Protein AF-A0AAV6TSC0-F1 (afdb_monomer)

pLDDT: mean 82.22, std 18.13, range [30.89, 97.69]

Solvent-accessible surface area (backbone atoms only — not comparable to full-atom values): 17522 Å² total; per-residue (Å²): 108,70,69,60,51,52,54,49,50,54,49,50,53,54,52,49,52,50,51,53,53,51,49,51,52,49,52,53,50,50,52,53,50,51,52,51,50,54,51,51,51,52,54,51,50,50,53,52,53,57,48,64,34,67,85,50,38,73,76,48,51,78,69,52,49,53,51,52,55,49,50,53,50,53,51,52,53,51,52,50,51,56,50,51,53,53,51,50,53,52,52,52,61,60,58,63,70,76,70,81,83,81,85,80,96,74,96,70,96,74,61,64,64,62,53,49,52,52,51,52,50,50,52,50,52,53,51,53,50,50,53,50,50,54,50,52,51,52,52,50,53,50,52,51,50,55,49,52,53,51,51,52,53,49,54,53,49,52,52,51,51,50,55,50,51,53,50,49,53,52,51,51,50,53,49,53,53,52,51,50,54,48,51,52,52,51,52,52,49,51,56,51,50,54,55,53,55,68,68,54,79,82,74,77,77,94,74,90,78,88,65,99,65,80,82,79,46,73,68,55,53,54,50,51,52,53,51,48,59,54,29,67,78,30,90,87,32,42,36,69,69,58,52,44,63,56,46,43,77,80,40,84,87,69,49,67,68,59,53,50,52,48,40,61,72,39,52,77,38,30,40,82,44,77,48,69,65,80,95,57,57,42,66,25,40,32,64,37,68,75,62,80,76,60,76,94,75,74,89,75,84,130

InterPro domains:
  IPR038876 Ecto-NOX disulfide-thiol exchanger 1/2 [PTHR16001] (1-190)
  IPR060245 Ecto-NOX disulfide-thiol exchanger 1/2, C-terminal helix-turn-helix domain [PF27602] (216-284)

Structure (mmCIF, N/CA/C/O backbone):
data_AF-A0AAV6TSC0-F1
#
_entry.id   AF-A0AAV6TSC0-F1
#
loop_
_atom_site.group_PDB
_atom_site.id
_atom_site.type_symbol
_atom_site.label_atom_id
_atom_site.label_alt_id
_atom_site.label_comp_id
_atom_site.label_asym_id
_atom_site.label_entity_id
_atom_site.label_seq_id
_atom_site.pdbx_PDB_ins_code
_atom_site.Cartn_x
_atom_site.Cartn_y
_atom_site.Cartn_z
_atom_site.occupancy
_atom_site.B_iso_or_equiv
_atom_site.auth_seq_id
_atom_site.auth_comp_id
_atom_site.auth_asym_id
_atom_site.auth_atom_id
_atom_site.pdbx_PDB_model_num
ATOM 1 N N . MET A 1 1 ? 40.713 -4.875 -60.901 1.00 83.19 1 MET A N 1
ATOM 2 C CA . MET A 1 1 ? 41.037 -4.475 -59.513 1.00 83.19 1 MET A CA 1
ATOM 3 C C . MET A 1 1 ? 39.974 -3.529 -58.953 1.00 83.19 1 MET A C 1
ATOM 5 O O . MET A 1 1 ? 39.215 -3.974 -58.111 1.00 83.19 1 MET A O 1
ATOM 9 N N . ILE A 1 2 ? 39.804 -2.317 -59.503 1.00 92.00 2 ILE A N 1
ATOM 10 C CA . ILE A 1 2 ? 38.822 -1.311 -59.028 1.00 92.00 2 ILE A CA 1
ATOM 11 C C . ILE A 1 2 ? 37.381 -1.850 -58.936 1.00 92.00 2 ILE A C 1
ATOM 13 O O . ILE A 1 2 ? 36.727 -1.674 -57.915 1.00 92.00 2 ILE A O 1
ATOM 17 N N . GLN A 1 3 ? 36.891 -2.571 -59.952 1.00 91.56 3 GLN A N 1
ATOM 18 C CA . GLN A 1 3 ? 35.540 -3.160 -59.920 1.00 91.56 3 GLN A CA 1
ATOM 19 C C . GLN A 1 3 ? 35.358 -4.213 -58.814 1.00 91.56 3 GLN A C 1
ATOM 21 O O . GLN A 1 3 ? 34.300 -4.280 -58.193 1.00 91.56 3 GLN A O 1
ATOM 26 N N . SER A 1 4 ? 36.395 -5.010 -58.539 1.00 92.88 4 SER A N 1
ATOM 27 C CA . SER A 1 4 ? 36.373 -5.999 -57.456 1.00 92.88 4 SER A CA 1
ATOM 28 C C . SER A 1 4 ? 3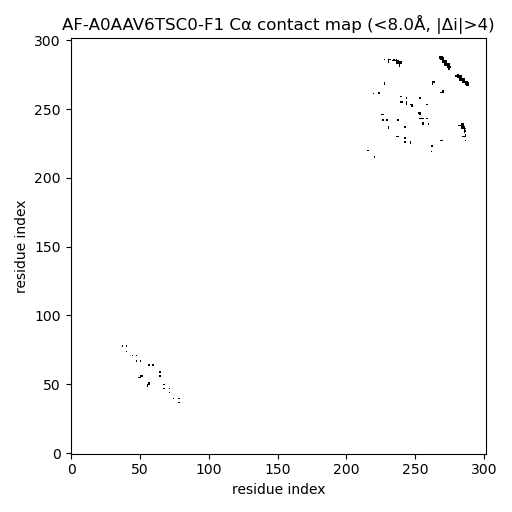6.330 -5.310 -56.094 1.00 92.88 4 SER A C 1
ATOM 30 O O . SER A 1 4 ? 35.562 -5.719 -55.229 1.00 92.88 4 SER A O 1
ATOM 32 N N . THR A 1 5 ? 37.109 -4.239 -55.920 1.00 95.50 5 THR A N 1
ATOM 33 C CA . THR A 1 5 ? 37.087 -3.405 -54.712 1.00 95.50 5 THR A CA 1
ATOM 34 C C . THR A 1 5 ? 35.716 -2.761 -54.519 1.00 95.50 5 THR A C 1
ATOM 36 O O . THR A 1 5 ? 35.150 -2.846 -53.437 1.00 95.50 5 THR A O 1
ATOM 39 N N . TYR A 1 6 ? 35.127 -2.204 -55.579 1.00 92.25 6 TYR A N 1
ATOM 40 C CA . TYR A 1 6 ? 33.790 -1.608 -55.534 1.00 92.25 6 TYR A CA 1
ATOM 41 C C . TYR A 1 6 ? 32.700 -2.624 -55.150 1.00 92.25 6 TYR A C 1
ATOM 43 O O . TYR A 1 6 ? 31.860 -2.342 -54.296 1.00 92.25 6 TYR A O 1
ATOM 51 N N . SER A 1 7 ? 32.738 -3.836 -55.717 1.00 96.00 7 SER A N 1
ATOM 52 C CA . SER A 1 7 ? 31.820 -4.916 -55.332 1.00 96.00 7 SER A CA 1
ATOM 53 C C . SER A 1 7 ? 31.993 -5.329 -53.868 1.00 96.00 7 SER A C 1
ATOM 55 O O . SER A 1 7 ? 31.006 -5.633 -53.199 1.00 96.00 7 SER A O 1
ATOM 57 N N . HIS A 1 8 ? 33.230 -5.347 -53.366 1.00 95.75 8 HIS A N 1
ATOM 58 C CA . HIS A 1 8 ? 33.516 -5.681 -51.975 1.00 95.75 8 HIS A CA 1
ATOM 59 C C . HIS A 1 8 ? 32.999 -4.606 -51.014 1.00 95.75 8 HIS A C 1
ATOM 61 O O . HIS A 1 8 ? 32.342 -4.945 -50.036 1.00 95.75 8 HIS A O 1
ATOM 67 N N . VAL A 1 9 ? 33.212 -3.325 -51.330 1.00 96.31 9 VAL A N 1
ATOM 68 C CA . VAL A 1 9 ? 32.674 -2.194 -50.557 1.00 96.31 9 VAL A CA 1
ATOM 69 C C . VAL A 1 9 ? 31.149 -2.248 -50.514 1.00 96.31 9 VAL A C 1
ATOM 71 O O . VAL A 1 9 ? 30.574 -2.148 -49.438 1.00 96.31 9 VAL A O 1
ATOM 74 N N . ARG A 1 10 ? 30.477 -2.494 -51.648 1.00 96.81 10 ARG A N 1
ATOM 75 C CA . ARG A 1 10 ? 29.011 -2.625 -51.671 1.00 96.81 10 ARG A CA 1
ATOM 76 C C . ARG A 1 10 ? 28.522 -3.767 -50.774 1.00 96.81 10 ARG A C 1
ATOM 78 O O . ARG A 1 10 ? 27.525 -3.603 -50.080 1.00 96.81 10 ARG A O 1
ATOM 85 N N . ARG A 1 11 ? 29.223 -4.907 -50.775 1.00 97.12 11 ARG A N 1
ATOM 86 C CA . ARG A 1 11 ? 28.917 -6.028 -49.876 1.00 97.12 11 ARG A CA 1
ATOM 87 C C . ARG A 1 11 ? 29.100 -5.633 -48.408 1.00 97.12 11 ARG A C 1
ATOM 89 O O . ARG A 1 11 ? 28.209 -5.910 -47.621 1.00 97.12 11 ARG A O 1
ATOM 96 N N . LEU A 1 12 ? 30.202 -4.965 -48.059 1.00 97.25 12 LEU A N 1
ATOM 97 C CA . LEU A 1 12 ? 30.460 -4.505 -46.689 1.00 97.25 12 LEU A CA 1
ATOM 98 C C . LEU A 1 12 ? 29.417 -3.491 -46.209 1.00 97.25 12 LEU A C 1
ATOM 100 O O . LEU A 1 12 ? 28.971 -3.581 -45.075 1.00 97.25 12 LEU A O 1
ATOM 104 N N . VAL A 1 13 ? 28.989 -2.564 -47.070 1.00 95.62 13 VAL A N 1
ATOM 105 C CA . VAL A 1 13 ? 27.908 -1.618 -46.745 1.00 95.62 13 VAL A CA 1
ATOM 106 C C . VAL A 1 13 ? 26.602 -2.367 -46.482 1.00 95.62 13 VAL A C 1
ATOM 108 O O . VAL A 1 13 ? 25.945 -2.100 -45.486 1.00 95.62 13 VAL A O 1
ATOM 111 N N . ALA A 1 14 ? 26.255 -3.348 -47.320 1.00 95.38 14 ALA A N 1
ATOM 112 C CA . ALA A 1 14 ? 25.063 -4.165 -47.101 1.00 95.38 14 ALA A CA 1
ATOM 113 C C . ALA A 1 14 ? 25.151 -5.007 -45.813 1.00 95.38 14 ALA A C 1
ATOM 115 O O . ALA A 1 14 ? 24.155 -5.157 -45.111 1.00 95.38 14 ALA A O 1
ATOM 116 N N . GLU A 1 15 ? 26.332 -5.543 -45.488 1.00 97.38 15 GLU A N 1
ATOM 117 C CA . GLU A 1 15 ? 26.586 -6.252 -44.227 1.00 97.38 15 GLU A CA 1
ATOM 118 C C . GLU A 1 15 ? 26.472 -5.310 -43.019 1.00 97.38 15 GLU A C 1
ATOM 120 O O . GLU A 1 15 ? 25.829 -5.682 -42.042 1.00 97.38 15 GLU A O 1
ATOM 125 N N . LYS A 1 16 ? 27.010 -4.084 -43.106 1.00 93.75 16 LYS A N 1
ATOM 126 C CA . LYS A 1 16 ? 26.871 -3.044 -42.075 1.00 93.75 16 LYS A CA 1
ATOM 127 C C . LYS A 1 16 ? 25.399 -2.716 -41.819 1.00 93.75 16 LYS A C 1
ATOM 129 O O . LYS A 1 16 ? 24.956 -2.854 -40.687 1.00 93.75 16 LYS A O 1
ATOM 134 N N . THR A 1 17 ? 24.633 -2.392 -42.864 1.00 94.88 17 THR A N 1
ATOM 135 C CA . THR A 1 17 ? 23.196 -2.088 -42.732 1.00 94.88 17 THR A CA 1
ATOM 136 C C . THR A 1 17 ? 22.428 -3.254 -42.116 1.00 94.88 17 THR A C 1
ATOM 138 O O . THR A 1 17 ? 21.603 -3.057 -41.234 1.00 94.88 17 THR A O 1
ATOM 141 N N . LYS A 1 18 ? 22.743 -4.493 -42.511 1.00 96.12 18 LYS A N 1
ATOM 142 C CA . LYS A 1 18 ? 22.108 -5.674 -41.923 1.00 96.12 18 LYS A CA 1
ATOM 143 C C . LYS A 1 18 ? 22.396 -5.803 -40.420 1.00 96.12 18 LYS A C 1
ATOM 145 O O . LYS A 1 18 ? 21.499 -6.158 -39.664 1.00 96.12 18 LYS A O 1
ATOM 150 N N . ILE A 1 19 ? 23.632 -5.544 -39.992 1.00 95.12 19 ILE A N 1
ATOM 151 C CA . ILE A 1 19 ? 24.009 -5.589 -38.572 1.00 95.12 19 ILE A CA 1
A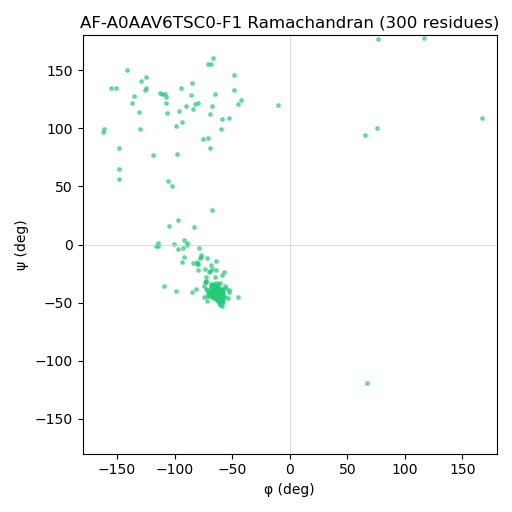TOM 152 C C . ILE A 1 19 ? 23.313 -4.465 -37.793 1.00 95.12 19 ILE A C 1
ATOM 154 O O . ILE A 1 19 ? 22.842 -4.706 -36.686 1.00 95.12 19 ILE A O 1
ATOM 158 N N . GLU A 1 20 ? 23.201 -3.267 -38.367 1.00 91.56 20 GLU A N 1
ATOM 159 C CA . GLU A 1 20 ? 22.470 -2.140 -37.769 1.00 91.56 20 GLU A CA 1
ATOM 160 C C . GLU A 1 20 ? 20.973 -2.460 -37.596 1.00 91.56 20 GLU A C 1
ATOM 162 O O . GLU A 1 20 ? 20.400 -2.221 -36.529 1.00 91.56 20 GLU A O 1
ATOM 167 N N . ASP A 1 21 ? 20.348 -3.085 -38.597 1.00 94.62 21 ASP A N 1
ATOM 168 C CA . ASP A 1 21 ? 18.959 -3.554 -38.524 1.00 94.62 21 ASP A CA 1
ATOM 169 C C . ASP A 1 21 ? 18.780 -4.651 -37.453 1.00 94.62 21 ASP A C 1
ATOM 171 O O . ASP A 1 21 ? 17.810 -4.652 -36.692 1.00 94.62 21 ASP A O 1
ATOM 175 N N . GLU A 1 22 ? 19.725 -5.593 -37.350 1.00 95.56 22 GLU A N 1
ATOM 176 C CA . GLU A 1 22 ? 19.708 -6.629 -36.309 1.00 95.56 22 GLU A CA 1
ATOM 177 C C . GLU A 1 22 ? 19.896 -6.022 -34.905 1.00 95.56 22 GLU A C 1
ATOM 179 O O . GLU A 1 22 ? 19.177 -6.396 -33.975 1.00 95.56 22 GLU A O 1
ATOM 184 N N . LEU A 1 23 ? 20.801 -5.050 -34.747 1.00 88.62 23 LEU A N 1
ATOM 185 C CA . LEU A 1 23 ? 21.045 -4.342 -33.488 1.00 88.62 23 LEU A CA 1
ATOM 186 C C . LEU A 1 23 ? 19.804 -3.567 -33.032 1.00 88.62 23 LEU A C 1
ATOM 188 O O . LEU A 1 23 ? 19.378 -3.699 -31.883 1.00 88.62 23 LEU A O 1
ATOM 192 N N . THR A 1 24 ? 19.190 -2.796 -33.932 1.00 88.50 24 THR A N 1
ATOM 193 C CA . THR A 1 24 ? 17.967 -2.035 -33.631 1.00 88.50 24 THR A CA 1
ATOM 194 C C . THR A 1 24 ? 16.802 -2.956 -33.267 1.00 88.50 24 THR A C 1
ATOM 196 O O . THR A 1 24 ? 16.091 -2.689 -32.295 1.00 88.50 24 THR A O 1
ATOM 199 N N . ALA A 1 25 ? 16.644 -4.092 -33.955 1.00 94.06 25 ALA A N 1
ATOM 200 C CA . ALA A 1 25 ? 15.639 -5.096 -33.609 1.00 94.06 25 ALA A CA 1
ATOM 201 C C . ALA A 1 25 ? 15.872 -5.714 -32.215 1.00 94.06 25 ALA A C 1
ATOM 203 O O . ALA A 1 25 ? 14.916 -5.926 -31.459 1.00 94.06 25 ALA A O 1
ATOM 204 N N . VAL A 1 26 ? 17.128 -5.988 -31.844 1.00 91.56 26 VAL A N 1
ATOM 205 C CA . VAL A 1 26 ? 17.481 -6.497 -30.507 1.00 91.56 26 VAL A CA 1
ATOM 206 C C . VAL A 1 26 ? 17.203 -5.449 -29.427 1.00 91.56 26 VAL A C 1
ATOM 208 O O . VAL A 1 26 ? 16.547 -5.787 -28.439 1.00 91.56 26 VAL A O 1
ATOM 211 N N . LYS A 1 27 ? 17.602 -4.186 -29.632 1.00 86.56 27 LYS A N 1
ATOM 212 C CA . LYS A 1 27 ? 17.300 -3.074 -28.711 1.00 86.56 27 LYS A CA 1
ATOM 213 C C . LYS A 1 27 ? 15.791 -2.903 -28.511 1.00 86.56 27 LYS A C 1
ATOM 215 O O . LYS A 1 27 ? 15.308 -2.831 -27.381 1.00 86.56 27 LYS A O 1
ATOM 220 N N . GLN A 1 28 ? 15.009 -2.938 -29.594 1.00 89.06 28 GLN A N 1
ATOM 221 C CA . GLN A 1 28 ? 13.549 -2.861 -29.510 1.00 89.06 28 GLN A CA 1
ATOM 222 C C . GLN A 1 28 ? 12.958 -4.028 -28.703 1.00 89.06 28 GLN A C 1
ATOM 224 O O . GLN A 1 28 ? 12.064 -3.827 -27.876 1.00 89.06 28 GLN A O 1
ATOM 229 N N . LYS A 1 29 ? 13.459 -5.250 -28.911 1.00 93.06 29 LYS A N 1
ATOM 230 C CA . LYS A 1 29 ? 13.023 -6.433 -28.160 1.00 93.06 29 LYS A CA 1
ATOM 231 C C . LYS A 1 29 ? 13.364 -6.322 -26.673 1.00 93.06 29 LYS A C 1
ATOM 233 O O . LYS A 1 29 ? 12.519 -6.658 -25.843 1.00 93.06 29 LYS A O 1
ATOM 238 N N . LEU A 1 30 ? 14.558 -5.839 -26.335 1.00 88.38 30 LEU A N 1
ATOM 239 C CA . LEU A 1 30 ? 14.966 -5.590 -24.952 1.00 88.38 30 LEU A CA 1
ATOM 240 C C . LEU A 1 30 ? 14.040 -4.565 -24.285 1.00 88.38 30 LEU A C 1
ATOM 242 O O . LEU A 1 30 ? 13.526 -4.822 -23.199 1.00 88.38 30 LEU A O 1
ATOM 246 N N . HIS A 1 31 ? 13.726 -3.463 -24.970 1.00 87.38 31 HIS A N 1
ATOM 247 C CA . HIS A 1 31 ? 12.800 -2.448 -24.469 1.00 87.38 31 HIS A CA 1
ATOM 248 C C . HIS A 1 31 ? 11.384 -3.001 -24.217 1.00 87.38 31 HIS A C 1
ATOM 250 O O . HIS A 1 31 ? 10.769 -2.728 -23.180 1.00 87.38 31 HIS A O 1
ATOM 256 N N . GLN A 1 32 ? 10.869 -3.829 -25.132 1.00 91.69 32 GLN A N 1
ATOM 257 C CA . GLN A 1 32 ? 9.580 -4.507 -24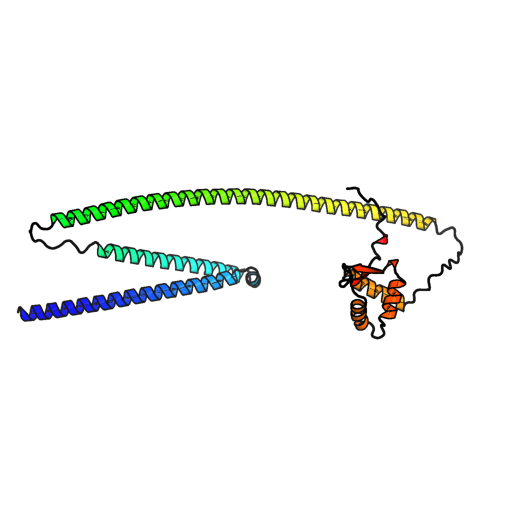.952 1.00 91.69 32 GLN A CA 1
ATOM 258 C C . GLN A 1 32 ? 9.598 -5.445 -23.738 1.00 91.69 32 GLN A C 1
ATOM 260 O O . GLN A 1 32 ? 8.669 -5.426 -22.930 1.00 91.69 32 GLN A O 1
ATOM 265 N N . GLN A 1 33 ? 10.658 -6.244 -23.583 1.00 92.00 33 GLN A N 1
ATOM 266 C CA . GLN A 1 33 ? 10.818 -7.144 -22.438 1.00 92.00 33 GLN A CA 1
ATOM 267 C C . GLN A 1 33 ? 10.956 -6.381 -21.119 1.00 92.00 33 GLN A C 1
ATOM 269 O O . GLN A 1 33 ? 10.345 -6.767 -20.126 1.00 92.00 33 GLN A O 1
ATOM 274 N N . SER A 1 34 ? 11.700 -5.278 -21.114 1.00 88.56 34 SER A N 1
ATO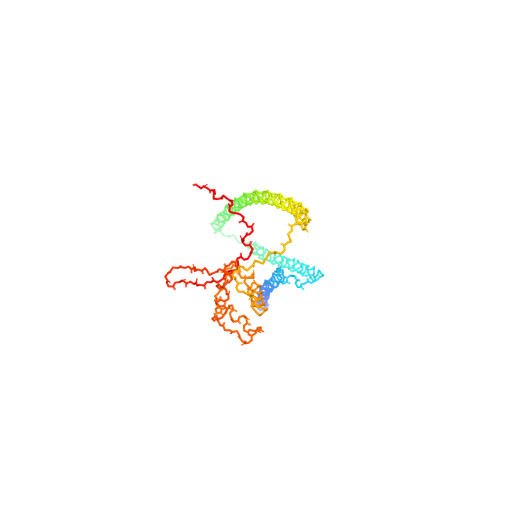M 275 C CA . SER A 1 34 ? 11.843 -4.393 -19.960 1.00 88.56 34 SER A CA 1
ATOM 276 C C . SER A 1 34 ? 10.492 -3.816 -19.519 1.00 88.56 34 SER A C 1
ATOM 278 O O . SER A 1 34 ? 10.128 -3.896 -18.343 1.00 88.56 34 SER A O 1
ATOM 280 N N . THR A 1 35 ? 9.687 -3.346 -20.475 1.00 88.50 35 THR A N 1
ATOM 281 C CA . THR A 1 35 ? 8.326 -2.852 -20.214 1.00 88.50 35 THR A CA 1
ATOM 282 C C . THR A 1 35 ? 7.419 -3.951 -19.654 1.00 88.50 35 THR A C 1
ATOM 284 O O . THR A 1 35 ? 6.704 -3.733 -18.676 1.00 88.50 35 THR A O 1
ATOM 287 N N . ALA A 1 36 ? 7.475 -5.158 -20.225 1.00 93.75 36 ALA A N 1
ATOM 288 C CA . ALA A 1 36 ? 6.720 -6.303 -19.719 1.00 93.75 36 ALA A CA 1
ATOM 289 C C . ALA A 1 36 ? 7.142 -6.682 -18.288 1.00 93.75 36 ALA A C 1
ATOM 291 O O . ALA A 1 36 ? 6.289 -6.899 -17.428 1.00 93.75 36 ALA A O 1
ATOM 292 N N . ASN A 1 37 ? 8.446 -6.686 -17.998 1.00 90.56 37 ASN A N 1
ATOM 293 C CA . ASN A 1 37 ? 8.966 -6.931 -16.653 1.00 90.56 37 ASN A CA 1
ATOM 294 C C . ASN A 1 37 ? 8.479 -5.873 -15.656 1.00 90.56 37 ASN A C 1
ATOM 296 O O . ASN A 1 37 ? 8.081 -6.222 -14.546 1.00 90.56 37 ASN A O 1
ATOM 300 N N . ALA A 1 38 ? 8.453 -4.594 -16.045 1.00 88.81 38 ALA A N 1
ATOM 301 C CA . ALA A 1 38 ? 7.898 -3.531 -15.210 1.00 88.81 38 ALA A CA 1
ATOM 302 C C . ALA A 1 38 ? 6.421 -3.789 -14.866 1.00 88.81 38 ALA A C 1
ATOM 304 O O . ALA A 1 38 ? 6.031 -3.646 -13.705 1.00 88.81 38 ALA A O 1
ATOM 305 N N . GLN A 1 39 ? 5.621 -4.243 -15.838 1.00 93.25 39 GLN A N 1
ATOM 306 C CA . GLN A 1 39 ? 4.232 -4.638 -15.594 1.00 93.25 39 GLN A CA 1
ATOM 307 C C . GLN A 1 39 ? 4.133 -5.823 -14.628 1.00 93.25 39 GLN A C 1
ATOM 309 O O . GLN A 1 39 ? 3.370 -5.765 -13.666 1.00 93.25 39 GLN A O 1
ATOM 314 N N . HIS A 1 40 ? 4.956 -6.856 -14.819 1.00 94.69 40 HIS A N 1
ATOM 315 C CA . HIS A 1 40 ? 4.986 -8.006 -13.916 1.00 94.69 40 HIS A CA 1
ATOM 316 C C . HIS A 1 40 ? 5.330 -7.590 -12.476 1.00 94.69 40 HIS A C 1
ATOM 318 O O . HIS A 1 40 ? 4.715 -8.085 -11.533 1.00 94.69 40 HIS A O 1
ATOM 324 N N . PHE A 1 41 ? 6.266 -6.653 -12.281 1.00 94.75 41 PHE A N 1
ATOM 325 C CA . PHE A 1 41 ? 6.577 -6.131 -10.947 1.00 94.75 41 PHE A CA 1
ATOM 326 C C . PHE A 1 41 ? 5.402 -5.378 -10.320 1.00 94.75 41 PHE A C 1
ATOM 328 O O . PHE A 1 41 ? 5.157 -5.550 -9.127 1.00 94.75 41 PHE A O 1
ATOM 335 N N . MET A 1 42 ? 4.649 -4.594 -11.098 1.00 92.88 42 MET A N 1
ATOM 336 C CA . MET A 1 42 ? 3.439 -3.926 -10.599 1.00 92.88 42 MET A CA 1
ATOM 337 C C . MET A 1 42 ? 2.376 -4.937 -10.154 1.00 92.88 42 MET A C 1
ATOM 339 O O . MET A 1 42 ? 1.779 -4.782 -9.086 1.00 92.88 42 MET A O 1
ATOM 343 N N . ASP A 1 43 ? 2.178 -6.004 -10.927 1.00 96.31 43 ASP A N 1
ATOM 344 C CA . ASP A 1 43 ? 1.222 -7.060 -10.588 1.00 96.31 43 ASP A CA 1
ATOM 345 C C . ASP A 1 43 ? 1.648 -7.802 -9.306 1.00 96.31 43 ASP A C 1
ATOM 347 O O . ASP A 1 43 ? 0.832 -8.032 -8.409 1.00 96.31 43 ASP A O 1
ATOM 351 N N . ILE A 1 44 ? 2.942 -8.112 -9.165 1.00 96.19 44 ILE A N 1
ATOM 352 C CA . ILE A 1 44 ? 3.505 -8.733 -7.956 1.00 96.19 44 ILE A CA 1
ATOM 353 C C . ILE A 1 44 ? 3.354 -7.809 -6.736 1.00 96.19 44 ILE A C 1
ATOM 355 O O . ILE A 1 44 ? 2.926 -8.254 -5.667 1.00 96.19 44 ILE A O 1
ATOM 359 N N . GLU A 1 45 ? 3.665 -6.518 -6.875 1.00 93.62 45 GLU A N 1
ATOM 360 C CA . GLU A 1 45 ? 3.479 -5.521 -5.814 1.00 93.62 45 GLU A CA 1
ATOM 361 C C . GLU A 1 45 ? 2.015 -5.439 -5.377 1.00 93.62 45 GLU A C 1
ATOM 363 O O . GLU A 1 45 ? 1.727 -5.397 -4.177 1.00 93.62 45 GLU A O 1
ATOM 368 N N . SER A 1 46 ? 1.083 -5.484 -6.333 1.00 96.19 46 SER A N 1
ATOM 369 C CA . SER A 1 46 ? -0.349 -5.539 -6.051 1.00 96.19 46 SER A CA 1
ATOM 370 C C . SER A 1 46 ? -0.698 -6.758 -5.197 1.00 96.19 46 SER A C 1
ATOM 372 O O . SER A 1 46 ? -1.342 -6.607 -4.156 1.00 96.19 46 SER A O 1
ATOM 374 N N . VAL A 1 47 ? -0.221 -7.956 -5.553 1.00 96.38 47 VAL A N 1
ATOM 375 C CA . VAL A 1 47 ? -0.451 -9.177 -4.759 1.00 96.38 47 VAL A CA 1
ATOM 376 C C . VAL A 1 47 ? 0.090 -9.025 -3.337 1.00 96.38 47 VAL A C 1
ATOM 378 O O . VAL A 1 47 ? -0.621 -9.328 -2.376 1.00 96.38 47 VAL A O 1
ATOM 381 N N . PHE A 1 48 ? 1.309 -8.507 -3.170 1.00 95.56 48 PHE A N 1
ATOM 382 C CA . PHE A 1 48 ? 1.878 -8.295 -1.838 1.00 95.56 48 PHE A CA 1
ATOM 383 C C . PHE A 1 48 ? 1.125 -7.244 -1.024 1.00 95.56 48 PHE A C 1
ATOM 385 O O . PHE A 1 48 ? 0.988 -7.399 0.189 1.00 95.56 48 PHE A O 1
ATOM 392 N N . ASN A 1 49 ? 0.603 -6.195 -1.656 1.00 93.06 49 ASN A N 1
ATOM 393 C CA . ASN A 1 49 ? -0.210 -5.190 -0.975 1.00 93.06 49 ASN A CA 1
ATOM 394 C C . ASN A 1 49 ? -1.554 -5.768 -0.509 1.00 93.06 49 ASN A C 1
ATOM 396 O O . ASN A 1 49 ? -1.965 -5.508 0.622 1.00 93.06 49 ASN A O 1
ATOM 400 N N . HIS A 1 50 ? -2.195 -6.617 -1.317 1.00 95.56 50 HIS A N 1
ATOM 401 C CA . HIS A 1 50 ? -3.393 -7.351 -0.898 1.00 95.56 50 HIS A CA 1
ATOM 402 C C . HIS A 1 50 ? -3.090 -8.337 0.237 1.00 95.56 50 HIS A C 1
ATOM 404 O O . HIS A 1 50 ? -3.857 -8.422 1.195 1.00 95.56 50 HIS A O 1
ATOM 410 N N . ALA A 1 51 ? -1.962 -9.050 0.168 1.00 94.06 51 ALA A N 1
ATOM 411 C CA . ALA A 1 51 ? -1.534 -9.972 1.218 1.00 94.06 51 ALA A CA 1
ATOM 412 C C . ALA A 1 51 ? -1.233 -9.247 2.542 1.00 94.06 51 ALA A C 1
ATOM 414 O O . ALA A 1 51 ? -1.547 -9.771 3.608 1.00 94.06 51 ALA A O 1
ATOM 415 N N . ALA A 1 52 ? -0.672 -8.037 2.478 1.00 91.88 52 ALA A N 1
ATOM 416 C CA . ALA A 1 52 ? -0.359 -7.203 3.638 1.00 91.88 52 ALA A CA 1
ATOM 417 C C . ALA A 1 52 ? -1.584 -6.497 4.252 1.00 91.88 52 ALA A C 1
ATOM 419 O O . ALA A 1 52 ? -1.479 -5.914 5.332 1.00 91.88 52 ALA A O 1
ATOM 420 N N . ALA A 1 53 ? -2.753 -6.534 3.603 1.00 94.31 53 ALA A N 1
ATOM 421 C CA . ALA A 1 53 ? -3.970 -5.953 4.159 1.00 94.31 53 ALA A CA 1
ATOM 422 C C . ALA A 1 53 ? -4.384 -6.707 5.431 1.00 94.31 53 ALA A C 1
ATOM 424 O O . ALA A 1 53 ? -4.537 -7.924 5.390 1.00 94.31 53 ALA A O 1
ATOM 425 N N . GLN A 1 54 ? -4.641 -5.996 6.538 1.00 90.50 54 GLN A N 1
ATOM 426 C CA . GLN A 1 54 ? -4.863 -6.579 7.875 1.00 90.50 54 GLN A CA 1
ATOM 427 C C . GLN A 1 54 ? -5.807 -7.795 7.882 1.00 90.50 54 GLN A C 1
ATOM 429 O O . GLN A 1 54 ? -5.500 -8.827 8.472 1.00 90.50 54 GLN A O 1
ATOM 434 N N . LYS A 1 55 ? -6.934 -7.698 7.162 1.00 93.88 55 LYS A N 1
ATOM 435 C CA . LYS A 1 55 ? -7.925 -8.779 7.060 1.00 93.88 55 LYS A CA 1
ATOM 436 C C . LYS A 1 55 ? -7.346 -10.067 6.473 1.00 93.88 55 LYS A C 1
ATOM 438 O O . LYS A 1 55 ? -7.727 -11.140 6.911 1.00 93.88 55 LYS A O 1
ATOM 443 N N . VAL A 1 56 ? -6.458 -9.975 5.486 1.00 94.00 56 VAL A N 1
ATOM 444 C CA . VAL A 1 56 ? -5.791 -11.128 4.858 1.00 94.00 56 VAL A CA 1
ATOM 445 C C . VAL A 1 56 ? -4.566 -11.528 5.674 1.00 94.00 56 VAL A C 1
ATOM 447 O O . VAL A 1 56 ? -4.359 -12.709 5.940 1.00 94.00 56 VAL A O 1
ATOM 450 N N . TRP A 1 57 ? -3.816 -10.536 6.152 1.00 94.62 57 TRP A N 1
ATOM 451 C CA . TRP A 1 57 ? -2.609 -10.698 6.951 1.00 94.62 57 TRP A CA 1
ATOM 452 C C . TRP A 1 57 ? -2.822 -11.597 8.170 1.00 94.62 57 TRP A C 1
ATOM 454 O O . TRP A 1 57 ? -1.980 -12.446 8.469 1.00 94.62 57 TRP A O 1
ATOM 464 N N . ASP A 1 58 ? -3.978 -11.476 8.831 1.00 95.12 58 ASP A N 1
ATOM 465 C CA . ASP A 1 58 ? -4.307 -12.274 10.012 1.00 95.12 58 ASP A CA 1
ATOM 466 C C . ASP A 1 58 ? -4.531 -13.768 9.742 1.00 95.12 58 ASP A C 1
ATOM 468 O O . ASP A 1 58 ? -4.367 -14.580 10.652 1.00 95.12 58 ASP A O 1
ATOM 472 N N . HIS A 1 59 ? -4.772 -14.151 8.486 1.00 96.69 59 HIS A N 1
ATOM 473 C CA . HIS A 1 59 ? -4.875 -15.553 8.077 1.00 96.69 59 HIS A CA 1
ATOM 474 C C . HIS A 1 59 ? -3.505 -16.218 7.886 1.00 96.69 59 HIS A C 1
ATOM 476 O O . HIS A 1 59 ? -3.416 -17.447 7.865 1.00 96.69 59 HIS A O 1
ATOM 482 N N . PHE A 1 60 ? -2.426 -15.438 7.758 1.00 97.06 60 PHE A N 1
ATOM 483 C CA . PHE A 1 60 ? -1.081 -15.983 7.608 1.00 97.06 60 PHE A CA 1
ATOM 484 C C . PHE A 1 60 ? -0.440 -16.295 8.956 1.00 97.06 60 PHE A C 1
ATOM 486 O O . PHE A 1 60 ? -0.484 -15.505 9.905 1.00 97.06 60 PHE A O 1
ATOM 493 N N . THR A 1 61 ? 0.256 -17.427 9.012 1.00 97.69 61 THR A N 1
ATOM 494 C CA . THR A 1 61 ? 1.128 -17.781 10.136 1.00 97.69 61 THR A CA 1
ATOM 495 C C . THR A 1 61 ? 2.326 -16.833 10.225 1.00 97.69 61 THR A C 1
ATOM 497 O O . THR A 1 61 ? 2.738 -16.212 9.245 1.00 97.69 61 THR A O 1
ATOM 500 N N . LYS A 1 62 ? 2.963 -16.773 11.399 1.00 96.50 62 LYS A N 1
ATOM 501 C CA . LYS A 1 62 ? 4.164 -15.950 11.620 1.00 96.50 62 LYS A CA 1
ATOM 502 C C . LYS A 1 62 ? 5.303 -16.265 10.634 1.00 96.50 62 LYS A C 1
ATOM 504 O O . LYS A 1 62 ? 5.995 -15.353 10.194 1.00 96.50 62 LYS A O 1
ATOM 509 N N . ALA A 1 63 ? 5.484 -17.537 10.272 1.00 97.00 63 ALA A N 1
ATOM 510 C CA . ALA A 1 63 ? 6.493 -17.953 9.296 1.00 97.00 63 ALA A CA 1
ATOM 511 C C . ALA A 1 63 ? 6.147 -17.483 7.873 1.00 97.00 63 ALA A C 1
ATOM 513 O O . ALA A 1 63 ? 7.010 -16.964 7.171 1.00 97.00 63 ALA A O 1
ATOM 514 N N . GLN A 1 64 ? 4.876 -17.598 7.474 1.00 96.69 64 GLN A N 1
ATOM 515 C CA . GLN A 1 64 ? 4.406 -17.129 6.167 1.00 96.69 64 GLN A CA 1
ATOM 516 C C . GLN A 1 64 ? 4.535 -15.611 6.024 1.00 96.69 64 GLN A C 1
ATOM 518 O O . GLN A 1 64 ? 5.043 -15.152 5.009 1.00 96.69 64 GLN A O 1
ATOM 523 N N . ARG A 1 65 ? 4.164 -14.838 7.054 1.00 96.75 65 ARG A N 1
ATOM 524 C CA . ARG A 1 65 ? 4.341 -13.374 7.070 1.00 96.75 65 ARG A CA 1
ATOM 525 C C . ARG A 1 65 ? 5.800 -12.979 6.832 1.00 96.75 65 ARG A C 1
ATOM 527 O O . ARG A 1 65 ? 6.077 -12.162 5.965 1.00 96.75 65 ARG A O 1
ATOM 534 N N . LYS A 1 66 ? 6.739 -13.654 7.508 1.00 96.06 66 LYS A N 1
ATOM 535 C CA . LYS A 1 66 ? 8.181 -13.442 7.304 1.00 96.06 66 LYS A CA 1
ATOM 536 C C . LYS A 1 66 ? 8.615 -13.708 5.856 1.00 96.06 66 LYS A C 1
ATOM 538 O O . LYS A 1 66 ? 9.423 -12.954 5.327 1.00 96.06 66 LYS A O 1
ATOM 543 N N . HIS A 1 67 ? 8.106 -14.767 5.222 1.00 96.50 67 HIS A N 1
ATOM 544 C CA . HIS A 1 67 ? 8.407 -15.046 3.812 1.00 96.50 67 HIS A CA 1
ATOM 545 C C . HIS A 1 67 ? 7.811 -13.992 2.877 1.00 96.50 67 HIS A C 1
ATOM 547 O O . HIS A 1 67 ? 8.498 -13.556 1.963 1.00 96.50 67 HIS A O 1
ATOM 553 N N . ILE A 1 68 ? 6.575 -13.551 3.126 1.00 95.75 68 ILE A N 1
ATOM 554 C CA . ILE A 1 68 ? 5.925 -12.493 2.343 1.00 95.75 68 ILE A CA 1
ATOM 555 C C . ILE A 1 68 ? 6.743 -11.198 2.412 1.00 95.75 68 ILE A C 1
ATOM 557 O O . ILE A 1 68 ? 7.050 -10.622 1.372 1.00 95.75 68 ILE A O 1
ATOM 561 N N . ASP A 1 69 ? 7.164 -10.784 3.609 1.00 95.25 69 ASP A N 1
ATOM 562 C CA . ASP A 1 69 ? 8.008 -9.596 3.785 1.00 95.25 69 ASP A CA 1
ATOM 563 C C . ASP A 1 69 ? 9.362 -9.747 3.077 1.00 95.25 69 ASP A C 1
ATOM 565 O O . ASP A 1 69 ? 9.843 -8.819 2.424 1.00 95.25 69 ASP A O 1
ATOM 569 N N . GLN A 1 70 ? 9.970 -10.935 3.162 1.00 96.06 70 GLN A N 1
ATOM 570 C CA . GLN A 1 70 ? 11.227 -11.234 2.482 1.00 96.06 70 GLN A CA 1
ATOM 571 C C . GLN A 1 70 ? 11.083 -11.171 0.956 1.00 96.06 70 GLN A C 1
ATOM 573 O O . GLN A 1 70 ? 11.905 -10.532 0.303 1.00 96.06 70 GLN A O 1
ATOM 578 N N . TRP A 1 71 ? 10.058 -11.804 0.381 1.00 96.75 71 TRP A N 1
ATOM 579 C CA . TRP A 1 71 ? 9.823 -11.787 -1.063 1.00 96.75 71 TRP A CA 1
ATOM 580 C C . TRP A 1 71 ? 9.466 -10.394 -1.565 1.00 96.75 71 TRP A C 1
ATOM 582 O O . TRP A 1 71 ? 9.938 -9.997 -2.629 1.00 96.75 71 TRP A O 1
ATOM 592 N N . LYS A 1 72 ? 8.698 -9.625 -0.786 1.00 95.25 72 LYS A N 1
ATOM 593 C CA . LYS A 1 72 ? 8.407 -8.225 -1.095 1.00 95.25 72 LYS A CA 1
ATOM 594 C C . LYS A 1 72 ? 9.700 -7.420 -1.197 1.00 95.25 72 LYS A C 1
ATOM 596 O O . LYS A 1 72 ? 9.910 -6.751 -2.201 1.00 95.25 72 LYS A O 1
ATOM 601 N N . ARG A 1 73 ? 10.600 -7.559 -0.217 1.00 94.81 73 ARG A N 1
ATOM 602 C CA . ARG A 1 73 ? 11.914 -6.901 -0.241 1.00 94.81 73 ARG A CA 1
ATOM 603 C C . ARG A 1 73 ? 12.754 -7.326 -1.447 1.00 94.81 73 ARG A C 1
ATOM 605 O O . ARG A 1 73 ? 13.235 -6.468 -2.172 1.00 94.81 73 ARG A O 1
ATOM 612 N N . GLN A 1 74 ? 12.873 -8.630 -1.696 1.00 95.38 74 GLN A N 1
ATOM 613 C CA . GLN A 1 74 ? 13.620 -9.157 -2.845 1.00 95.38 74 GLN A CA 1
ATOM 614 C C . GLN A 1 74 ? 13.071 -8.640 -4.180 1.00 95.38 74 GLN A C 1
ATOM 616 O O . GLN A 1 74 ? 13.840 -8.312 -5.075 1.00 95.38 74 GLN A O 1
ATOM 621 N N . THR A 1 75 ? 11.748 -8.536 -4.308 1.00 94.75 75 THR A N 1
ATOM 622 C CA . THR A 1 75 ? 11.099 -7.999 -5.511 1.00 94.75 75 THR A CA 1
ATOM 623 C C . THR A 1 75 ? 11.468 -6.532 -5.719 1.00 94.75 75 THR A C 1
ATOM 625 O O . THR A 1 75 ? 11.823 -6.149 -6.832 1.00 94.75 75 THR A O 1
ATOM 628 N N . THR A 1 76 ? 11.441 -5.721 -4.656 1.00 92.56 76 THR A N 1
ATOM 629 C CA . THR A 1 76 ? 11.868 -4.317 -4.716 1.00 92.56 76 THR A CA 1
ATOM 630 C C . THR A 1 76 ? 13.343 -4.188 -5.102 1.00 92.56 76 THR A C 1
ATOM 632 O O . THR A 1 76 ? 13.668 -3.370 -5.957 1.00 92.56 76 THR A O 1
ATOM 635 N N . ASP A 1 77 ? 14.221 -5.010 -4.523 1.00 95.00 77 ASP A N 1
ATOM 636 C CA . ASP A 1 77 ? 15.661 -4.976 -4.809 1.00 95.00 77 ASP A CA 1
ATOM 637 C C . ASP A 1 77 ? 15.943 -5.323 -6.285 1.00 95.00 77 ASP A C 1
ATOM 639 O O . ASP A 1 77 ? 16.680 -4.607 -6.961 1.00 95.00 77 ASP A O 1
ATOM 643 N N . ILE A 1 78 ? 15.295 -6.365 -6.826 1.00 94.44 78 ILE A N 1
ATOM 644 C CA . ILE A 1 78 ? 15.426 -6.742 -8.246 1.00 94.44 78 ILE A CA 1
ATOM 645 C C . ILE A 1 78 ? 14.892 -5.629 -9.157 1.00 94.44 78 ILE A C 1
ATOM 647 O O . ILE A 1 78 ? 15.513 -5.310 -10.170 1.00 94.44 78 ILE A O 1
ATOM 651 N N . LYS A 1 79 ? 13.753 -5.020 -8.807 1.00 92.31 79 LYS A N 1
ATOM 652 C CA . LYS A 1 79 ? 13.165 -3.915 -9.576 1.00 92.31 79 LYS A CA 1
ATOM 653 C C . LYS A 1 79 ? 14.109 -2.712 -9.644 1.00 92.31 79 LYS A C 1
ATOM 655 O O . LYS A 1 79 ? 14.244 -2.118 -10.710 1.00 92.31 79 LYS A O 1
ATOM 660 N N . LEU A 1 80 ? 14.755 -2.364 -8.528 1.00 91.19 80 LEU A N 1
ATOM 661 C CA . LEU A 1 80 ? 15.729 -1.273 -8.469 1.00 91.19 80 LEU A CA 1
ATOM 662 C C . LEU A 1 80 ? 16.971 -1.578 -9.309 1.00 91.19 80 LEU A C 1
ATOM 664 O O . LEU A 1 80 ? 17.375 -0.720 -10.086 1.00 91.19 80 LEU A O 1
ATOM 668 N N . GLN A 1 81 ? 17.514 -2.796 -9.220 1.00 90.94 81 GLN A N 1
ATOM 669 C CA . GLN A 1 81 ? 18.651 -3.205 -10.048 1.00 90.94 81 GLN A CA 1
ATOM 670 C C . GLN A 1 81 ? 18.318 -3.115 -11.543 1.00 90.94 81 GLN A C 1
ATOM 672 O O . GLN A 1 81 ? 19.068 -2.525 -12.310 1.00 90.94 81 GLN A O 1
ATOM 677 N N . ASN A 1 82 ? 17.155 -3.631 -11.949 1.00 87.38 82 ASN A N 1
ATOM 678 C CA . ASN A 1 82 ? 16.712 -3.587 -13.342 1.00 87.38 82 ASN A CA 1
ATOM 679 C C . ASN A 1 82 ? 16.524 -2.142 -13.850 1.00 87.38 82 ASN A C 1
ATOM 681 O O . ASN A 1 82 ? 16.778 -1.856 -15.016 1.00 87.38 82 ASN A O 1
ATOM 685 N N . LEU A 1 83 ? 16.087 -1.219 -12.984 1.00 85.75 83 LEU A N 1
ATOM 686 C CA . LEU A 1 83 ? 15.994 0.204 -13.321 1.00 85.75 83 LEU A CA 1
ATOM 687 C C . LEU A 1 83 ? 17.379 0.852 -13.455 1.00 85.75 83 LEU A C 1
ATOM 689 O O . LEU A 1 83 ? 17.586 1.662 -14.353 1.00 85.75 83 LEU A O 1
ATOM 693 N N . GLU A 1 84 ? 18.315 0.504 -12.572 1.00 87.56 84 GLU A N 1
ATOM 694 C CA . GLU A 1 84 ? 19.694 0.989 -12.629 1.00 87.56 84 GLU A CA 1
ATOM 695 C C . GLU A 1 84 ? 20.394 0.537 -13.918 1.00 87.56 84 GLU A C 1
ATOM 697 O O . GLU A 1 84 ? 21.053 1.347 -14.568 1.00 87.56 84 GLU A O 1
ATOM 702 N N . ASP A 1 85 ? 20.199 -0.719 -14.323 1.00 84.56 85 ASP A N 1
ATOM 703 C CA . ASP A 1 85 ? 20.773 -1.271 -15.553 1.00 84.56 85 ASP A CA 1
ATOM 704 C C . ASP A 1 85 ? 20.213 -0.558 -16.803 1.00 84.56 85 ASP A C 1
ATOM 706 O O . ASP A 1 85 ? 20.977 -0.182 -17.689 1.00 84.56 85 ASP A O 1
ATOM 710 N N . LEU A 1 86 ? 18.907 -0.256 -16.836 1.00 82.00 86 LEU A N 1
ATOM 711 C CA . LEU A 1 86 ? 18.287 0.528 -17.920 1.00 82.00 86 LEU A CA 1
ATOM 712 C C . LEU A 1 86 ? 18.777 1.979 -17.980 1.00 82.00 86 LEU A C 1
ATOM 714 O O . LEU A 1 86 ? 18.869 2.563 -19.059 1.00 82.00 86 LEU A O 1
ATOM 718 N N . LEU A 1 87 ? 19.037 2.596 -16.824 1.00 83.00 87 LEU A N 1
ATOM 719 C CA . LEU A 1 87 ? 19.581 3.952 -16.774 1.00 83.00 87 LEU A CA 1
ATOM 720 C C . LEU A 1 87 ? 21.028 3.981 -17.270 1.00 83.00 87 LEU A C 1
ATOM 722 O O . LEU A 1 87 ? 21.384 4.913 -17.984 1.00 83.00 87 LEU A O 1
ATOM 726 N N . LYS A 1 88 ? 21.837 2.967 -16.941 1.00 82.69 88 LYS A N 1
ATOM 727 C CA . LYS A 1 88 ? 23.201 2.826 -17.472 1.00 82.69 88 LYS A CA 1
ATOM 728 C C . LYS A 1 88 ? 23.196 2.666 -18.990 1.00 82.69 88 LYS A C 1
ATOM 730 O O . LYS A 1 88 ? 23.897 3.417 -19.652 1.00 82.69 88 LYS A O 1
ATOM 735 N N . GLU A 1 89 ? 22.343 1.793 -19.528 1.00 75.00 89 GLU A N 1
ATOM 736 C CA . GLU A 1 89 ? 22.211 1.596 -20.981 1.00 75.00 89 GLU A CA 1
ATOM 737 C C . GLU A 1 89 ? 21.808 2.893 -21.704 1.00 75.00 89 GLU A C 1
ATOM 739 O O . GLU A 1 89 ? 22.391 3.239 -22.724 1.00 75.00 89 GLU A O 1
ATOM 744 N N . ARG A 1 90 ? 20.865 3.672 -21.149 1.00 74.94 90 ARG A N 1
ATOM 745 C CA . ARG A 1 90 ? 20.489 4.982 -21.715 1.00 74.94 90 ARG A CA 1
ATOM 746 C C . ARG A 1 90 ? 21.660 5.966 -21.734 1.00 74.94 90 ARG A C 1
ATOM 748 O O . ARG A 1 90 ? 21.813 6.701 -22.701 1.00 74.94 90 ARG A O 1
ATOM 755 N N . ILE A 1 91 ? 22.434 6.019 -20.652 1.00 70.75 91 ILE A N 1
ATOM 756 C CA . ILE A 1 91 ? 23.582 6.925 -20.538 1.00 70.75 91 ILE A CA 1
ATOM 757 C C . ILE A 1 91 ? 24.675 6.523 -21.537 1.00 70.75 91 ILE A C 1
ATOM 759 O O . ILE A 1 91 ? 25.262 7.395 -22.168 1.00 70.75 91 ILE A O 1
ATOM 763 N N . GLU A 1 92 ? 24.924 5.222 -21.702 1.00 64.75 92 GLU A N 1
ATOM 764 C CA . GLU A 1 92 ? 25.864 4.692 -22.696 1.00 64.75 92 GLU A CA 1
ATOM 765 C C . GLU A 1 92 ? 25.411 5.039 -24.128 1.00 64.75 92 GLU A C 1
ATOM 767 O O . GLU A 1 92 ? 26.198 5.601 -24.886 1.00 64.75 92 GLU A O 1
ATOM 772 N N . ASP A 1 93 ? 24.128 4.844 -24.458 1.00 63.75 93 ASP A N 1
ATOM 773 C CA . ASP A 1 93 ? 23.555 5.193 -25.770 1.00 63.75 93 ASP A CA 1
ATOM 774 C C . ASP A 1 93 ? 23.592 6.710 -26.075 1.00 63.75 93 ASP A C 1
ATOM 776 O O . ASP A 1 93 ? 23.781 7.103 -27.226 1.00 63.75 93 ASP A O 1
ATOM 780 N N . GLU A 1 94 ? 23.419 7.578 -25.069 1.00 60.25 94 GLU A N 1
ATOM 781 C CA . GLU A 1 94 ? 23.532 9.040 -25.225 1.00 60.25 94 GLU A CA 1
ATOM 782 C C . GLU A 1 94 ? 24.995 9.494 -25.399 1.00 60.25 94 GLU A C 1
ATOM 784 O O . GLU A 1 94 ? 25.259 10.446 -26.130 1.00 60.25 94 GLU A O 1
ATOM 789 N N . MET A 1 95 ? 25.958 8.799 -24.783 1.00 53.44 95 MET A N 1
ATOM 790 C CA . MET A 1 95 ? 27.392 9.101 -24.911 1.00 53.44 95 MET A CA 1
ATOM 791 C C . MET A 1 95 ? 28.018 8.572 -26.213 1.00 53.44 95 MET A C 1
ATOM 793 O O . MET A 1 95 ? 29.046 9.097 -26.643 1.00 53.44 95 MET A O 1
ATOM 797 N N . GLU A 1 96 ? 27.420 7.570 -26.865 1.00 55.09 96 GLU A N 1
ATOM 798 C CA . GLU A 1 96 ? 27.894 7.050 -28.159 1.00 55.09 96 GLU A CA 1
ATOM 799 C C . GLU A 1 96 ? 27.598 7.993 -29.341 1.00 55.09 96 GLU A C 1
ATOM 801 O O . GLU A 1 96 ? 28.303 7.937 -30.348 1.00 55.09 96 GLU A O 1
ATOM 806 N N . MET A 1 97 ? 26.626 8.908 -29.225 1.00 50.16 97 MET A N 1
ATOM 807 C CA . MET A 1 97 ? 26.300 9.865 -30.299 1.00 50.16 97 MET A CA 1
ATOM 808 C C . MET A 1 97 ? 27.236 11.084 -30.368 1.00 50.16 97 MET A C 1
ATOM 810 O O . MET A 1 97 ? 27.297 11.736 -31.406 1.00 50.16 97 MET A O 1
ATOM 814 N N . ASP A 1 98 ? 28.001 11.369 -29.311 1.00 50.34 98 ASP A N 1
ATOM 815 C CA . ASP A 1 98 ? 28.839 12.577 -29.205 1.00 50.34 98 ASP A CA 1
ATOM 816 C C . ASP A 1 98 ? 30.270 12.401 -29.758 1.00 50.34 98 ASP A C 1
ATOM 818 O O . ASP A 1 98 ? 31.086 13.322 -29.695 1.00 50.34 98 ASP A O 1
ATOM 822 N N . SER A 1 99 ? 30.618 11.221 -30.289 1.00 47.44 99 SER A N 1
ATOM 823 C CA . SER A 1 99 ? 32.005 10.891 -30.669 1.00 47.44 99 SER A CA 1
ATOM 824 C C . SER A 1 99 ? 32.264 10.677 -32.168 1.00 47.44 99 SER A C 1
ATOM 826 O O . SER A 1 99 ? 33.421 10.520 -32.560 1.00 47.44 99 SER A O 1
ATOM 828 N N . GLU A 1 100 ? 31.245 10.766 -33.030 1.00 47.56 100 GLU A N 1
ATOM 829 C CA . GLU A 1 100 ? 31.399 10.645 -34.491 1.00 47.56 100 GLU A CA 1
ATOM 830 C C . GLU A 1 100 ? 31.274 11.992 -35.230 1.00 47.56 100 GLU A C 1
ATOM 832 O O . GLU A 1 100 ? 30.513 12.121 -36.182 1.00 47.56 100 GLU A O 1
ATOM 837 N N . GLU A 1 101 ? 32.059 13.008 -34.854 1.00 50.09 101 GLU A N 1
ATOM 838 C CA . GLU A 1 101 ? 32.275 14.170 -35.737 1.00 50.09 101 GLU A CA 1
ATOM 839 C C . GLU A 1 101 ? 33.677 14.794 -35.574 1.00 50.09 101 GLU A C 1
ATOM 841 O O . GLU A 1 101 ? 33.852 15.972 -35.285 1.00 50.09 101 GLU A O 1
ATOM 846 N N . MET A 1 102 ? 34.731 13.991 -35.757 1.00 50.44 102 MET A N 1
ATOM 847 C CA . MET A 1 102 ? 36.097 14.514 -35.916 1.00 50.44 102 MET A CA 1
ATOM 848 C C . MET A 1 102 ? 36.947 13.631 -36.839 1.00 50.44 102 MET A C 1
ATOM 850 O O . MET A 1 102 ? 37.938 13.052 -36.413 1.00 50.44 102 MET A O 1
ATOM 854 N N . ASP A 1 103 ? 36.587 13.542 -38.124 1.00 48.06 103 ASP A N 1
ATOM 855 C CA . ASP A 1 103 ? 37.608 13.371 -39.170 1.00 48.06 103 ASP A CA 1
ATOM 856 C C . ASP A 1 103 ? 37.083 13.745 -40.566 1.00 48.06 103 ASP A C 1
ATOM 858 O O . ASP A 1 103 ? 36.393 12.966 -41.229 1.00 48.06 103 ASP A O 1
ATOM 862 N N . SER A 1 104 ? 37.395 14.954 -41.040 1.00 41.94 104 SER A N 1
ATOM 863 C CA . SER A 1 104 ? 37.626 15.195 -42.474 1.00 41.94 104 SER A CA 1
ATOM 864 C C . SER A 1 104 ? 38.387 16.506 -42.689 1.00 41.94 104 SER A C 1
ATOM 866 O O . SER A 1 104 ? 37.821 17.595 -42.766 1.00 41.94 104 SER A O 1
ATOM 868 N N . GLU A 1 105 ? 39.703 16.394 -42.842 1.00 46.69 105 GLU A N 1
ATOM 869 C CA . GLU A 1 105 ? 40.560 17.450 -43.378 1.00 46.69 105 GLU A CA 1
ATOM 870 C C . GLU A 1 105 ? 40.122 17.859 -44.801 1.00 46.69 105 GLU A C 1
ATOM 872 O O . GLU A 1 105 ? 40.389 17.129 -45.757 1.00 46.69 105 GLU A O 1
ATOM 877 N N . LYS A 1 106 ? 39.530 19.053 -44.975 1.00 38.97 106 LYS A N 1
ATOM 878 C CA . LYS A 1 106 ? 39.712 19.912 -46.169 1.00 38.97 106 LYS A CA 1
ATOM 879 C C 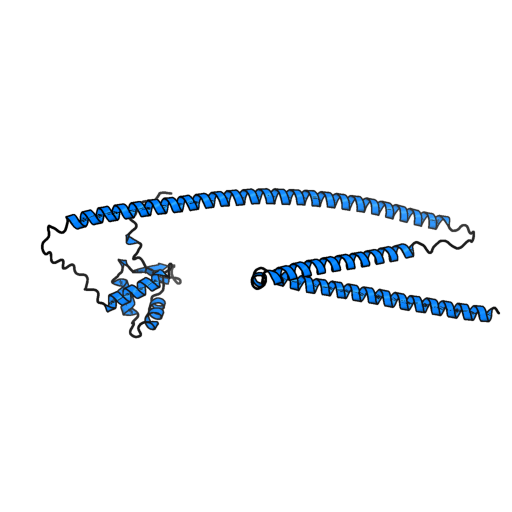. LYS A 1 106 ? 39.540 21.400 -45.817 1.00 38.97 106 LYS A C 1
ATOM 881 O O . LYS A 1 106 ? 38.570 21.749 -45.153 1.00 38.97 106 LYS A O 1
ATOM 886 N N . PRO A 1 107 ? 40.423 22.296 -46.296 1.00 45.41 107 PRO A N 1
ATOM 887 C CA . PRO A 1 107 ? 40.313 23.726 -46.039 1.00 45.41 107 PRO A CA 1
ATOM 888 C C . PRO A 1 107 ? 39.351 24.379 -47.043 1.00 45.41 107 PRO A C 1
ATOM 890 O O . PRO A 1 107 ? 39.634 24.389 -48.239 1.00 45.41 107 PRO A O 1
ATOM 893 N N . HIS A 1 108 ? 38.234 24.936 -46.571 1.00 38.19 108 HIS A N 1
ATOM 894 C CA . HIS A 1 108 ? 37.505 25.993 -47.279 1.00 38.19 108 HIS A CA 1
ATOM 895 C C . HIS A 1 108 ? 36.686 26.845 -46.294 1.00 38.19 108 HIS A C 1
ATOM 897 O O . HIS A 1 108 ? 36.036 26.336 -45.387 1.00 38.19 108 HIS A O 1
ATOM 903 N N . GLU A 1 109 ? 36.774 28.159 -46.482 1.00 47.78 109 GLU A N 1
ATOM 904 C CA . GLU A 1 109 ? 36.406 29.277 -45.597 1.00 47.78 109 GLU A CA 1
ATOM 905 C C . GLU A 1 109 ? 34.895 29.469 -45.299 1.00 47.78 109 GLU A C 1
ATOM 907 O O . GLU A 1 109 ? 34.461 30.583 -45.037 1.00 47.78 109 GLU A O 1
ATOM 912 N N . GLU A 1 110 ? 34.076 28.414 -45.286 1.00 45.72 110 GLU A N 1
ATOM 913 C CA . GLU A 1 110 ? 32.622 28.500 -45.010 1.00 45.72 110 GLU A CA 1
ATOM 914 C C . GLU A 1 110 ? 32.238 28.109 -43.562 1.00 45.72 110 GLU A C 1
ATOM 916 O O . GLU A 1 110 ? 31.070 28.123 -43.181 1.00 45.72 110 GLU A O 1
ATOM 921 N N . SER A 1 111 ? 33.224 27.754 -42.730 1.00 47.53 111 SER A N 1
ATOM 922 C CA . SER A 1 111 ? 33.017 27.051 -41.450 1.00 47.53 111 SER A CA 1
ATOM 923 C C . SER A 1 111 ? 32.878 27.941 -40.207 1.00 47.53 111 SER A C 1
ATOM 925 O O . SER A 1 111 ? 32.668 27.415 -39.113 1.00 47.53 111 SER A O 1
ATOM 927 N N . THR A 1 112 ? 33.015 29.262 -40.333 1.00 53.25 112 THR A N 1
ATOM 928 C CA . THR A 1 112 ? 33.029 30.192 -39.189 1.00 53.25 112 THR A CA 1
ATOM 929 C C . THR A 1 112 ? 31.633 30.548 -38.678 1.00 53.25 112 THR A C 1
ATOM 931 O O . THR A 1 112 ? 31.455 30.621 -37.469 1.00 53.25 112 THR A O 1
ATOM 934 N N . GLU A 1 113 ? 30.633 30.718 -39.550 1.00 54.41 113 GLU A N 1
ATOM 935 C CA . GLU A 1 113 ? 29.267 31.087 -39.126 1.00 54.41 113 GLU A CA 1
ATOM 936 C C . GLU A 1 113 ? 28.540 29.928 -38.429 1.00 54.41 113 GLU A C 1
ATOM 938 O O . GLU A 1 113 ? 28.002 30.114 -37.342 1.00 54.41 113 GLU A O 1
ATOM 943 N N . LYS A 1 114 ? 28.627 28.702 -38.964 1.00 56.22 114 LYS A N 1
ATOM 944 C CA . LYS A 1 114 ? 28.024 27.515 -38.328 1.00 56.22 114 LYS A CA 1
ATOM 945 C C . LYS A 1 114 ? 28.669 27.133 -36.992 1.00 56.22 114 LYS A C 1
ATOM 947 O O . LYS A 1 114 ? 27.973 26.658 -36.103 1.00 56.22 114 LYS A O 1
ATOM 952 N N . ASN A 1 115 ? 29.980 27.342 -36.830 1.00 55.53 115 ASN A N 1
ATOM 953 C CA . ASN A 1 115 ? 30.643 27.125 -35.536 1.00 55.53 115 ASN A CA 1
ATOM 954 C C . ASN A 1 115 ? 30.206 28.157 -34.490 1.00 55.53 115 ASN A C 1
ATOM 956 O O . ASN A 1 115 ? 30.123 27.828 -33.312 1.00 55.53 115 ASN A O 1
ATOM 960 N N . LEU A 1 116 ? 29.937 29.399 -34.906 1.00 63.72 116 LEU A N 1
ATOM 961 C CA . LEU A 1 116 ? 29.443 30.441 -34.008 1.00 63.72 116 LEU A CA 1
ATOM 962 C C . LEU A 1 116 ? 28.005 30.154 -33.561 1.00 63.72 116 LEU A C 1
ATOM 964 O O . LEU A 1 116 ? 27.746 30.223 -32.364 1.00 63.72 116 LEU A O 1
ATOM 968 N N . GLU A 1 117 ? 27.118 29.752 -34.477 1.00 70.62 117 GLU A N 1
ATOM 969 C CA . GLU A 1 117 ? 25.735 29.364 -34.150 1.00 70.62 117 GLU A CA 1
ATOM 970 C C . GLU A 1 117 ? 25.680 28.151 -33.207 1.00 70.62 117 GLU A C 1
ATOM 972 O O . GLU A 1 117 ? 24.962 28.180 -32.209 1.00 70.62 117 GLU A O 1
ATOM 977 N N . LEU A 1 118 ? 26.491 27.115 -33.459 1.00 70.69 118 LEU A N 1
ATOM 978 C CA . LEU A 1 118 ? 26.536 25.921 -32.608 1.00 70.69 118 LEU A CA 1
ATOM 979 C C . LEU A 1 118 ? 27.080 26.232 -31.203 1.00 70.69 118 LEU A C 1
ATOM 981 O O . LEU A 1 118 ? 26.599 25.700 -30.205 1.00 70.69 118 LEU A O 1
ATOM 985 N N . ASN A 1 119 ? 28.067 27.125 -31.109 1.00 72.31 119 ASN A N 1
ATOM 986 C CA . ASN A 1 119 ? 28.639 27.543 -29.831 1.00 72.31 119 ASN A CA 1
ATOM 987 C C . ASN A 1 119 ? 27.676 28.452 -29.039 1.00 72.31 119 ASN A C 1
ATOM 989 O O . ASN A 1 119 ? 27.651 28.411 -27.809 1.00 72.31 119 ASN A O 1
ATOM 993 N N . GLU A 1 120 ? 26.853 29.244 -29.730 1.00 79.44 120 GLU A N 1
ATOM 994 C CA . GLU A 1 120 ? 25.798 30.067 -29.129 1.00 79.44 120 GLU A CA 1
ATOM 995 C C . GLU A 1 120 ? 24.625 29.203 -28.625 1.00 79.44 120 GLU A C 1
ATOM 997 O O . GLU A 1 120 ? 24.119 29.421 -27.520 1.00 79.44 120 GLU A O 1
ATOM 1002 N N . GLU A 1 121 ? 24.251 28.156 -29.366 1.00 82.75 121 GLU A N 1
ATOM 1003 C CA . GLU A 1 121 ? 23.254 27.169 -28.936 1.00 82.75 121 GLU A CA 1
ATOM 1004 C C . GLU A 1 121 ? 23.749 26.343 -27.736 1.00 82.75 121 GLU A C 1
ATOM 1006 O O . GLU A 1 121 ? 23.016 26.171 -26.759 1.00 82.75 121 GLU A O 1
ATOM 1011 N N . LEU A 1 122 ? 25.021 25.928 -27.732 1.00 81.50 122 LEU A N 1
ATOM 1012 C CA . LEU A 1 122 ? 25.642 25.231 -26.601 1.00 81.50 122 LEU A CA 1
ATOM 1013 C C . LEU A 1 122 ? 25.689 26.103 -25.335 1.00 81.50 122 LEU A C 1
ATOM 1015 O O . LEU A 1 122 ? 25.403 25.621 -24.234 1.00 81.50 122 LEU A O 1
ATOM 1019 N N . ALA A 1 123 ? 26.009 27.392 -25.482 1.00 85.75 123 ALA A N 1
ATOM 1020 C CA . ALA A 1 123 ? 26.002 28.347 -24.375 1.00 85.75 123 ALA A CA 1
ATOM 1021 C C . ALA A 1 123 ? 24.592 28.517 -23.787 1.00 85.75 123 ALA A C 1
ATOM 1023 O O . ALA A 1 123 ? 24.422 28.518 -22.566 1.00 85.75 123 ALA A O 1
ATOM 1024 N N . LYS A 1 124 ? 23.570 28.579 -24.646 1.00 91.12 124 LYS A N 1
ATOM 1025 C CA . LYS A 1 124 ? 22.168 28.663 -24.225 1.00 91.12 124 LYS A CA 1
ATOM 1026 C C . LYS A 1 124 ? 21.706 27.399 -23.498 1.00 91.12 124 LYS A C 1
ATOM 1028 O O . LYS A 1 124 ? 21.067 27.494 -22.455 1.00 91.12 124 LYS A O 1
ATOM 1033 N N . VAL A 1 125 ? 22.083 26.217 -23.987 1.00 90.12 125 VAL A N 1
ATOM 1034 C CA . VAL A 1 125 ? 21.788 24.939 -23.317 1.00 90.12 125 VAL A CA 1
ATOM 1035 C C . VAL A 1 125 ? 22.484 24.850 -21.955 1.00 90.12 125 VAL A C 1
ATOM 1037 O O . VAL A 1 125 ? 21.895 24.355 -20.992 1.00 90.12 125 VAL A O 1
ATOM 1040 N N . GLN A 1 126 ? 23.715 25.355 -21.828 1.00 88.38 126 GLN A N 1
ATOM 1041 C CA . GLN A 1 126 ? 24.393 25.451 -20.532 1.00 88.38 126 GLN A CA 1
ATOM 1042 C C . GLN A 1 126 ? 23.678 26.401 -19.565 1.00 88.38 126 GLN A C 1
ATOM 1044 O O . GLN A 1 126 ? 23.548 26.069 -18.386 1.00 88.38 126 GLN A O 1
ATOM 1049 N N . GLU A 1 127 ? 23.197 27.546 -20.047 1.00 91.12 127 GLU A N 1
ATOM 1050 C CA . GLU A 1 127 ? 22.423 28.495 -19.242 1.00 91.12 127 GLU A CA 1
ATOM 1051 C C . GLU A 1 127 ? 21.092 27.880 -18.780 1.00 91.12 127 GLU A C 1
ATOM 1053 O O . GLU A 1 127 ? 20.745 27.952 -17.600 1.00 91.12 127 GLU A O 1
ATOM 1058 N N . ASP A 1 128 ? 20.373 27.204 -19.677 1.00 90.69 128 ASP A N 1
ATOM 1059 C CA . ASP A 1 128 ? 19.115 26.526 -19.355 1.00 90.69 128 ASP A CA 1
ATOM 1060 C C . ASP A 1 128 ? 19.337 25.373 -18.363 1.00 90.69 128 ASP A C 1
ATOM 1062 O O . ASP A 1 128 ? 18.565 25.209 -17.417 1.00 90.69 128 ASP A O 1
ATOM 1066 N N . LYS A 1 129 ? 20.442 24.627 -18.494 1.00 90.88 129 LYS A N 1
ATOM 1067 C CA . LYS A 1 129 ? 20.853 23.610 -17.515 1.00 90.88 129 LYS A CA 1
ATOM 1068 C C . LYS A 1 129 ? 21.104 24.215 -16.134 1.00 90.88 129 LYS A C 1
ATOM 1070 O O . LYS A 1 129 ? 20.681 23.622 -15.143 1.00 90.88 129 LYS A O 1
ATOM 1075 N N . GLN A 1 130 ? 21.778 25.363 -16.051 1.00 92.94 130 GLN A N 1
ATOM 1076 C CA . GLN A 1 130 ? 22.030 26.045 -14.776 1.00 92.94 130 GLN A CA 1
ATOM 1077 C C . GLN A 1 130 ? 20.726 26.521 -14.129 1.00 92.94 130 GLN A C 1
ATOM 1079 O O . GLN A 1 130 ? 20.488 26.231 -12.958 1.00 92.94 130 GLN A O 1
ATOM 1084 N N . LYS A 1 131 ? 19.831 27.150 -14.899 1.00 95.25 131 LYS A N 1
ATOM 1085 C CA . LYS A 1 131 ? 18.504 27.561 -14.409 1.00 95.25 131 LYS A CA 1
ATOM 1086 C C . LYS A 1 131 ? 17.696 26.379 -13.884 1.00 95.25 131 LYS A C 1
ATOM 1088 O O . LYS A 1 131 ? 17.092 26.465 -12.818 1.00 95.25 131 LYS A O 1
ATOM 1093 N N . LEU A 1 132 ? 17.718 25.255 -14.600 1.00 94.75 132 LEU A N 1
ATOM 1094 C CA . LEU A 1 132 ? 17.006 24.050 -14.183 1.00 94.75 132 LEU A CA 1
ATOM 1095 C C . LEU A 1 132 ? 17.605 23.449 -12.901 1.00 94.75 132 LEU A C 1
ATOM 1097 O O . LEU A 1 132 ? 16.873 22.945 -12.052 1.00 94.75 132 LEU A O 1
ATOM 1101 N N . GLN A 1 133 ? 18.929 23.520 -12.726 1.00 94.06 133 GLN A N 1
ATOM 1102 C CA . GLN A 1 133 ? 19.593 23.104 -11.487 1.00 94.06 133 GLN A CA 1
ATOM 1103 C C . GLN A 1 133 ? 19.171 23.971 -10.294 1.00 94.06 133 GLN A C 1
ATOM 1105 O O . GLN A 1 133 ? 18.847 23.423 -9.239 1.00 94.06 133 GLN A O 1
ATOM 1110 N N . GLU A 1 134 ? 19.113 25.292 -10.472 1.00 95.00 134 GLU A N 1
ATOM 1111 C CA . GLU A 1 134 ? 18.640 26.227 -9.445 1.00 95.00 134 GLU A CA 1
ATOM 1112 C C . GLU A 1 134 ? 17.166 25.983 -9.084 1.00 95.00 134 GLU A C 1
ATOM 1114 O O . GLU A 1 134 ? 16.808 25.953 -7.903 1.00 95.00 134 GLU A O 1
ATOM 1119 N N . GLU A 1 135 ? 16.307 25.741 -10.079 1.00 95.25 135 GLU A N 1
ATOM 1120 C CA . GLU A 1 135 ? 14.894 25.421 -9.858 1.00 95.25 135 GLU A CA 1
ATOM 1121 C C . GLU A 1 135 ? 14.727 24.114 -9.068 1.00 95.25 135 GLU A C 1
ATOM 1123 O O . GLU A 1 135 ? 13.969 24.059 -8.095 1.00 95.25 135 GLU A O 1
ATOM 1128 N N . VAL A 1 136 ? 15.482 23.070 -9.422 1.00 95.06 136 VAL A N 1
ATOM 1129 C CA . VAL A 1 136 ? 15.477 21.791 -8.695 1.00 95.06 136 VAL A CA 1
ATOM 1130 C C . VAL A 1 136 ? 15.943 21.968 -7.249 1.00 95.06 136 VAL A C 1
ATOM 1132 O O . VAL A 1 136 ? 15.376 21.351 -6.343 1.00 95.06 136 VAL A O 1
ATOM 1135 N N . GLU A 1 137 ? 16.959 22.794 -7.004 1.00 95.81 137 GLU A N 1
ATOM 1136 C CA . GLU A 1 137 ? 17.449 23.069 -5.652 1.00 95.81 137 GLU A CA 1
ATOM 1137 C C . GLU A 1 137 ? 16.422 23.845 -4.816 1.00 95.81 137 GLU A C 1
ATOM 1139 O O . GLU A 1 137 ? 16.164 23.496 -3.660 1.00 95.81 137 GLU A O 1
ATOM 1144 N N . MET A 1 138 ? 15.741 24.821 -5.417 1.00 96.50 138 MET A N 1
ATOM 1145 C CA . MET A 1 138 ? 14.641 25.544 -4.781 1.00 96.50 138 MET A CA 1
ATOM 1146 C C . MET A 1 138 ? 13.476 24.611 -4.416 1.00 96.50 138 MET A C 1
ATOM 1148 O O . MET A 1 138 ? 13.015 24.625 -3.270 1.00 96.50 138 MET A O 1
ATOM 1152 N N . LEU A 1 139 ? 13.061 23.730 -5.333 1.00 95.81 139 LEU A N 1
ATOM 1153 C CA . LEU A 1 139 ? 12.007 22.743 -5.077 1.00 95.81 139 LEU A CA 1
ATOM 1154 C C . LEU A 1 139 ? 12.401 21.740 -3.986 1.00 95.81 139 LEU A C 1
ATOM 1156 O O . LEU A 1 139 ? 11.573 21.387 -3.144 1.00 95.81 139 LEU A O 1
ATOM 1160 N N . ARG A 1 140 ? 13.668 21.303 -3.946 1.00 95.88 140 ARG A N 1
ATOM 1161 C CA . ARG A 1 140 ? 14.185 20.450 -2.861 1.00 95.88 140 ARG A CA 1
ATOM 1162 C C . ARG A 1 140 ? 14.103 21.146 -1.507 1.00 95.88 140 ARG A C 1
ATOM 1164 O O . ARG A 1 140 ? 13.626 20.537 -0.550 1.00 95.88 140 ARG A O 1
ATOM 1171 N N . ASN A 1 141 ? 14.504 22.413 -1.434 1.00 95.19 141 ASN A N 1
ATOM 1172 C CA . ASN A 1 141 ? 14.430 23.198 -0.202 1.00 95.19 141 ASN A CA 1
ATOM 1173 C C . ASN A 1 141 ? 12.977 23.394 0.256 1.00 95.19 141 ASN A C 1
ATOM 1175 O O . ASN A 1 141 ? 12.674 23.255 1.443 1.00 95.19 141 ASN A O 1
ATOM 1179 N N . GLN A 1 142 ? 12.054 23.642 -0.676 1.00 96.19 142 GLN A N 1
ATOM 1180 C CA . GLN A 1 142 ? 10.629 23.775 -0.371 1.00 96.19 142 GLN A CA 1
ATOM 1181 C C . GLN A 1 142 ? 10.009 22.452 0.113 1.00 96.19 142 GLN A C 1
ATOM 1183 O O . GLN A 1 142 ? 9.252 22.436 1.089 1.00 96.19 142 GLN A O 1
ATOM 1188 N N . LEU A 1 143 ? 10.360 21.326 -0.517 1.00 93.81 143 LEU A N 1
ATOM 1189 C CA . LEU A 1 143 ? 9.960 19.992 -0.059 1.00 93.81 143 LEU A CA 1
ATOM 1190 C C . LEU A 1 143 ? 10.510 19.685 1.337 1.00 93.81 143 LEU A C 1
ATOM 1192 O O . LEU A 1 143 ? 9.796 19.147 2.179 1.00 93.81 143 LEU A O 1
ATOM 1196 N N . GLN A 1 144 ? 11.757 20.058 1.617 1.00 95.56 144 GLN A N 1
ATOM 1197 C CA . GLN A 1 144 ? 12.346 19.873 2.939 1.00 95.56 144 GLN A CA 1
ATOM 1198 C C . GLN A 1 144 ? 11.629 20.715 4.005 1.00 95.56 144 GLN A C 1
ATOM 1200 O O . GLN A 1 144 ? 11.336 20.205 5.086 1.00 95.56 144 GLN A O 1
ATOM 1205 N N . ALA A 1 145 ? 11.305 21.975 3.702 1.00 95.19 145 ALA A N 1
ATOM 1206 C CA . ALA A 1 145 ? 10.568 22.852 4.611 1.00 95.19 145 ALA A CA 1
ATOM 1207 C C . ALA A 1 145 ? 9.168 22.299 4.928 1.00 95.19 145 ALA A C 1
ATOM 1209 O O . ALA A 1 145 ? 8.823 22.125 6.096 1.00 95.19 145 ALA A O 1
ATOM 1210 N N . THR A 1 146 ? 8.403 21.930 3.897 1.00 94.94 146 THR A N 1
ATOM 1211 C CA . THR A 1 146 ? 7.059 21.346 4.064 1.00 94.94 146 THR A CA 1
ATOM 1212 C C . THR A 1 146 ? 7.090 20.008 4.805 1.00 94.94 146 THR A C 1
ATOM 1214 O O . THR A 1 146 ? 6.233 19.747 5.650 1.00 94.94 146 THR A O 1
ATOM 1217 N N . ASN A 1 147 ? 8.100 19.169 4.560 1.00 94.62 147 ASN A N 1
ATOM 1218 C CA . ASN A 1 147 ? 8.279 17.921 5.298 1.00 94.62 147 ASN A CA 1
ATOM 1219 C C . ASN A 1 147 ? 8.579 18.172 6.787 1.00 94.62 147 ASN A C 1
ATOM 1221 O O . ASN A 1 147 ? 8.002 17.509 7.648 1.00 94.62 147 ASN A O 1
ATOM 1225 N N . ASN A 1 148 ? 9.425 19.155 7.109 1.00 93.50 148 ASN A N 1
ATOM 1226 C CA . ASN A 1 148 ? 9.717 19.527 8.496 1.00 93.50 148 ASN A CA 1
ATOM 1227 C C . ASN A 1 148 ? 8.470 20.057 9.226 1.00 93.50 148 ASN A C 1
ATOM 1229 O O . ASN A 1 148 ? 8.218 19.669 10.368 1.00 93.50 148 ASN A O 1
ATOM 1233 N N . GLU A 1 149 ? 7.663 20.892 8.568 1.00 94.94 149 GLU A N 1
ATOM 1234 C CA . GLU A 1 149 ? 6.386 21.375 9.113 1.00 94.94 149 GLU A CA 1
ATOM 1235 C C . GLU A 1 149 ? 5.404 20.223 9.368 1.00 94.94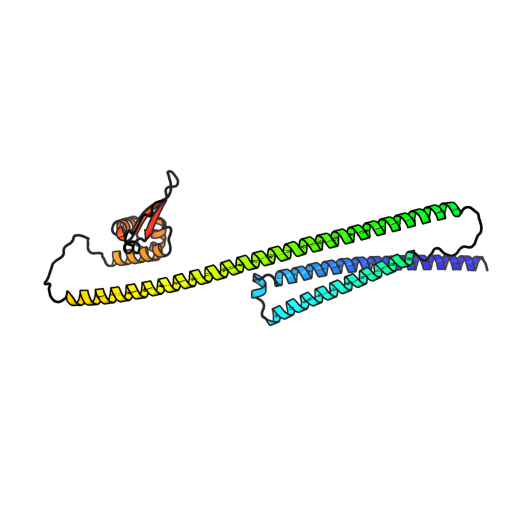 149 GLU A C 1
ATOM 1237 O O . GLU A 1 149 ? 4.772 20.160 10.427 1.00 94.94 149 GLU A O 1
ATOM 1242 N N . MET A 1 150 ? 5.314 19.266 8.438 1.00 93.31 150 MET A N 1
ATOM 1243 C CA . MET A 1 150 ? 4.461 18.086 8.583 1.00 93.31 150 MET A CA 1
ATOM 1244 C C . MET A 1 150 ? 4.893 17.207 9.764 1.00 93.31 150 MET A C 1
ATOM 1246 O O . MET A 1 150 ? 4.043 16.764 10.539 1.00 93.31 150 MET A O 1
ATOM 1250 N N . VAL A 1 151 ? 6.200 16.974 9.929 1.00 95.12 151 VAL A N 1
ATOM 1251 C CA . VAL A 1 151 ? 6.748 16.217 11.066 1.00 95.12 151 VAL A CA 1
ATOM 1252 C C . VAL A 1 151 ? 6.448 16.934 12.382 1.00 95.12 151 VAL A C 1
ATOM 1254 O O . VAL A 1 151 ? 5.917 16.311 13.297 1.00 95.12 151 VAL A O 1
ATOM 1257 N N . SER A 1 152 ? 6.678 18.248 12.458 1.00 93.06 152 SER A N 1
ATOM 1258 C CA . SER A 1 152 ? 6.363 19.035 13.657 1.00 93.06 152 SER A CA 1
ATOM 1259 C C . SER A 1 152 ? 4.871 18.975 14.009 1.00 93.06 152 SER A C 1
ATOM 1261 O O . SER A 1 152 ? 4.507 18.774 15.167 1.00 93.06 152 SER A O 1
ATOM 1263 N N . SER A 1 153 ? 3.987 19.089 13.012 1.00 93.62 153 SER A N 1
ATOM 1264 C CA . SER A 1 153 ? 2.538 18.971 13.213 1.00 93.62 153 SER A CA 1
ATOM 1265 C C . SER A 1 153 ? 2.130 17.577 13.703 1.00 93.62 153 SER A C 1
ATOM 1267 O O . SER A 1 153 ? 1.266 17.439 14.574 1.00 93.62 153 SER A O 1
ATOM 1269 N N . LYS A 1 154 ? 2.772 16.526 13.178 1.00 93.19 154 LYS A N 1
ATOM 1270 C CA . LYS A 1 154 ? 2.543 15.147 13.614 1.00 93.19 154 LYS A CA 1
ATOM 1271 C C . LYS A 1 154 ? 2.963 14.946 15.072 1.00 93.19 154 LYS A C 1
ATOM 1273 O O . LYS A 1 154 ? 2.164 14.407 15.835 1.00 93.19 154 LYS A O 1
ATOM 1278 N N . ASP A 1 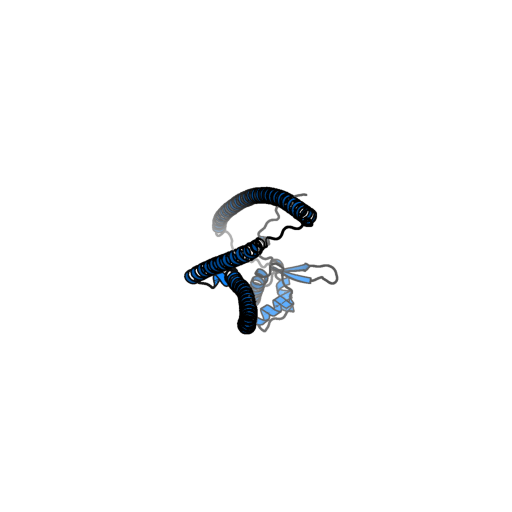155 ? 4.131 15.446 15.468 1.00 94.62 155 ASP A N 1
ATOM 1279 C CA . ASP A 1 155 ? 4.625 15.384 16.850 1.00 94.62 155 ASP A CA 1
ATOM 1280 C C . ASP A 1 155 ? 3.695 16.124 17.826 1.00 94.62 155 ASP A C 1
ATOM 1282 O O . ASP A 1 155 ? 3.422 15.652 18.933 1.00 94.62 155 ASP A O 1
ATOM 1286 N N . GLU A 1 156 ? 3.166 17.286 17.434 1.00 94.81 156 GLU A N 1
ATOM 1287 C CA . GLU A 1 156 ? 2.172 18.009 18.235 1.00 94.81 156 GLU A CA 1
ATOM 1288 C C . GLU A 1 156 ? 0.868 17.224 18.395 1.00 94.81 156 GLU A C 1
ATOM 1290 O O . GLU A 1 156 ? 0.294 17.181 19.487 1.00 94.81 156 GLU A O 1
ATOM 1295 N N . ASN A 1 157 ? 0.390 16.597 17.322 1.00 91.44 157 ASN A N 1
ATOM 1296 C CA . ASN A 1 157 ? -0.811 15.771 17.367 1.00 91.44 157 ASN A CA 1
ATOM 1297 C C . ASN A 1 157 ? -0.599 14.514 18.216 1.00 91.44 157 ASN A C 1
ATOM 1299 O O . ASN A 1 157 ? -1.483 14.152 18.989 1.00 91.44 157 ASN A O 1
ATOM 1303 N N . GLU A 1 158 ? 0.576 13.892 18.150 1.00 95.44 158 GLU A N 1
ATOM 1304 C CA . GLU A 1 158 ? 0.931 12.739 18.978 1.00 95.44 158 GLU A CA 1
ATOM 1305 C C . GLU A 1 158 ? 0.984 13.098 20.470 1.00 95.44 158 GLU A C 1
ATOM 1307 O O . GLU A 1 158 ? 0.434 12.372 21.305 1.00 95.44 158 GLU A O 1
ATOM 1312 N N . LYS A 1 159 ? 1.524 14.276 20.815 1.00 95.50 159 LYS A N 1
ATOM 1313 C CA . LYS A 1 159 ? 1.470 14.815 22.186 1.00 95.50 159 LYS A CA 1
ATOM 1314 C C . LYS A 1 159 ? 0.030 15.035 22.657 1.00 95.50 159 LYS A C 1
ATOM 1316 O O . LYS A 1 159 ? -0.305 14.657 23.778 1.00 95.50 159 LYS A O 1
ATOM 1321 N N . LYS A 1 160 ? -0.837 15.606 21.809 1.00 95.19 160 LYS A N 1
ATOM 1322 C CA . LYS A 1 160 ? -2.267 15.802 22.125 1.00 95.19 160 LYS A CA 1
ATOM 1323 C C . LYS A 1 160 ? -2.987 14.468 22.338 1.00 95.19 160 LYS A C 1
ATOM 1325 O O . LYS A 1 160 ? -3.742 14.339 23.297 1.00 95.19 160 LYS A O 1
ATOM 1330 N N . ILE A 1 161 ? -2.740 13.477 21.478 1.00 96.19 161 ILE A N 1
ATOM 1331 C CA . ILE A 1 161 ? -3.325 12.132 21.595 1.00 96.19 161 ILE A CA 1
ATOM 1332 C C . ILE A 1 161 ? -2.874 11.464 22.893 1.00 96.19 161 ILE A C 1
ATOM 1334 O O . ILE A 1 161 ? -3.709 10.928 23.618 1.00 96.19 161 ILE A O 1
ATOM 1338 N N . THR A 1 162 ? -1.583 11.544 23.220 1.00 96.44 162 THR A N 1
ATOM 1339 C CA . THR A 1 162 ? -1.037 10.984 24.464 1.00 96.44 162 THR A CA 1
ATOM 1340 C C . THR A 1 162 ? -1.686 11.627 25.690 1.00 96.44 162 THR A C 1
ATOM 1342 O O . THR A 1 162 ? -2.213 10.921 26.542 1.00 96.44 162 THR A O 1
ATOM 1345 N N . ALA A 1 163 ? -1.774 12.961 25.736 1.00 96.44 163 ALA A N 1
ATOM 1346 C CA . ALA A 1 163 ? -2.411 13.668 26.848 1.00 96.44 163 ALA A CA 1
ATOM 1347 C C . ALA A 1 163 ? -3.901 13.306 27.019 1.00 96.44 163 ALA A C 1
ATOM 1349 O O . ALA A 1 163 ? -4.391 13.156 28.143 1.00 96.44 163 ALA A O 1
ATOM 1350 N N . LEU A 1 164 ? -4.633 13.144 25.911 1.00 96.62 164 LEU A N 1
ATOM 1351 C CA . LEU A 1 164 ? -6.024 12.685 25.940 1.00 96.62 164 LEU A CA 1
ATOM 1352 C C . LEU A 1 164 ? -6.136 11.232 26.413 1.00 96.62 164 LEU A C 1
ATOM 1354 O O . LEU A 1 164 ? -7.028 10.925 27.201 1.00 96.62 164 LEU A O 1
ATOM 1358 N N . SER A 1 165 ? -5.230 10.358 25.971 1.00 96.25 165 SER A N 1
ATOM 1359 C CA . SER A 1 165 ? -5.156 8.963 26.414 1.00 96.25 165 SER A CA 1
ATOM 1360 C C . SER A 1 165 ? -4.914 8.869 27.923 1.00 96.25 165 SER A C 1
ATOM 1362 O O . SER A 1 165 ? -5.646 8.160 28.614 1.00 96.25 165 SER A O 1
ATOM 1364 N N . ASP A 1 166 ? -3.965 9.643 28.451 1.00 96.19 166 ASP A N 1
ATOM 1365 C CA . ASP A 1 166 ? -3.660 9.693 29.884 1.00 96.19 166 ASP A CA 1
ATOM 1366 C C . ASP A 1 166 ? -4.858 10.209 30.694 1.00 96.19 166 ASP A C 1
ATOM 1368 O O . ASP A 1 166 ? -5.236 9.630 31.716 1.00 96.19 166 ASP A O 1
ATOM 1372 N N . THR A 1 167 ? -5.522 11.262 30.203 1.00 96.44 167 THR A N 1
ATOM 1373 C CA . THR A 1 167 ? -6.732 11.815 30.833 1.00 96.44 167 THR A CA 1
ATOM 1374 C C . THR A 1 167 ? -7.871 10.793 30.846 1.00 96.44 167 THR A C 1
ATOM 1376 O O . THR A 1 167 ? -8.564 10.640 31.854 1.00 96.44 167 THR A O 1
ATOM 1379 N N . TYR A 1 168 ? -8.061 10.067 29.742 1.00 95.50 168 TYR A N 1
ATOM 1380 C CA . TYR A 1 168 ? -9.068 9.015 29.635 1.00 95.50 168 TYR A CA 1
ATOM 1381 C C . TYR A 1 168 ? -8.781 7.858 30.599 1.00 95.50 168 TYR A C 1
ATOM 1383 O O . TYR A 1 168 ? -9.684 7.401 31.300 1.00 95.50 168 TYR A O 1
ATOM 1391 N N . GLN A 1 169 ? -7.523 7.425 30.694 1.00 96.56 169 GLN A N 1
ATOM 1392 C CA . GLN A 1 169 ? -7.113 6.370 31.615 1.00 96.56 169 GLN A CA 1
ATOM 1393 C C . GLN A 1 169 ? -7.339 6.775 33.078 1.00 96.56 169 GLN A C 1
ATOM 1395 O O . GLN A 1 169 ? -7.884 5.990 33.858 1.00 96.56 169 GLN A O 1
ATOM 1400 N N . LEU A 1 170 ? -7.004 8.017 33.441 1.00 96.88 170 LEU A N 1
ATOM 1401 C CA . LEU A 1 170 ? -7.264 8.553 34.778 1.00 96.88 170 LEU A CA 1
ATOM 1402 C C . LEU A 1 170 ? -8.770 8.614 35.083 1.00 96.88 170 LEU A C 1
ATOM 1404 O O . LEU A 1 170 ? -9.210 8.206 36.158 1.00 96.88 170 LEU A O 1
ATOM 1408 N N . MET A 1 171 ? -9.582 9.073 34.126 1.00 94.94 171 MET A N 1
ATOM 1409 C CA . MET A 1 171 ? -11.041 9.104 34.263 1.00 94.94 171 MET A CA 1
ATOM 1410 C C . MET A 1 171 ? -11.622 7.694 34.453 1.00 94.94 171 MET A C 1
ATOM 1412 O O . MET A 1 171 ? -12.479 7.491 35.315 1.00 94.94 171 MET A O 1
ATOM 1416 N N . GLN A 1 172 ? -11.131 6.709 33.697 1.00 95.06 172 GLN A N 1
ATOM 1417 C CA . GLN A 1 172 ? -11.554 5.315 33.814 1.00 95.06 172 GLN A CA 1
ATOM 1418 C C . GLN A 1 172 ? -11.204 4.727 35.190 1.00 95.06 172 GLN A C 1
ATOM 1420 O O . GLN A 1 172 ? -12.029 4.038 35.794 1.00 95.06 172 GLN A O 1
ATOM 1425 N N . GLN A 1 173 ? -10.014 5.029 35.715 1.00 95.06 173 GLN A N 1
ATOM 1426 C CA . GLN A 1 173 ? -9.601 4.598 37.050 1.00 95.06 173 GLN A CA 1
ATOM 1427 C C . GLN A 1 173 ? -10.491 5.212 38.141 1.00 95.06 173 GLN A C 1
ATOM 1429 O O . GLN A 1 173 ? -11.004 4.482 38.991 1.00 95.06 173 GLN A O 1
ATOM 1434 N N . ASN A 1 174 ? -10.756 6.521 38.065 1.00 94.19 174 ASN A N 1
ATOM 1435 C CA . ASN A 1 174 ? -11.651 7.222 38.992 1.00 94.19 174 ASN A CA 1
ATOM 1436 C C . ASN A 1 174 ? -13.082 6.658 38.958 1.00 94.19 174 ASN A C 1
ATOM 1438 O O . ASN A 1 174 ? -13.723 6.509 40.003 1.00 94.19 174 ASN A O 1
ATOM 1442 N N . TYR A 1 175 ? -13.586 6.309 37.770 1.00 94.00 175 TYR A N 1
ATOM 1443 C CA . TYR A 1 175 ? -14.894 5.671 37.610 1.00 94.00 175 TYR A CA 1
ATOM 1444 C C . TYR A 1 175 ? -14.948 4.303 38.303 1.00 94.00 175 TYR A C 1
ATOM 1446 O O . TYR A 1 175 ? -15.886 4.029 39.056 1.00 94.00 175 TYR A O 1
ATOM 1454 N N . LEU A 1 176 ? -13.932 3.457 38.101 1.00 94.75 176 LEU A N 1
ATOM 1455 C CA . LEU A 1 176 ? -13.843 2.144 38.747 1.00 94.75 176 LEU A CA 1
ATOM 1456 C C . LEU A 1 176 ? -13.751 2.261 40.272 1.00 94.75 176 LEU A C 1
ATOM 1458 O O . LEU A 1 176 ? -14.416 1.510 40.987 1.00 94.75 176 LEU A O 1
ATOM 1462 N N . GLU A 1 177 ? -12.975 3.218 40.778 1.00 94.12 177 GLU A N 1
ATOM 1463 C CA . GLU A 1 177 ? -12.849 3.452 42.216 1.00 94.12 177 GLU A CA 1
ATOM 1464 C C . GLU A 1 177 ? -14.173 3.934 42.829 1.00 94.12 177 GLU A C 1
ATOM 1466 O O . GLU A 1 177 ? -14.602 3.431 43.869 1.00 94.12 177 GLU A O 1
ATOM 1471 N N . THR A 1 178 ? -14.868 4.854 42.153 1.00 91.31 178 THR A N 1
ATOM 1472 C CA . THR A 1 178 ? -16.187 5.345 42.581 1.00 91.31 178 THR A CA 1
ATOM 1473 C C . THR A 1 178 ? -17.222 4.223 42.578 1.00 91.31 178 THR A C 1
ATOM 1475 O O . THR A 1 178 ? -17.978 4.075 43.540 1.00 91.31 178 THR A O 1
ATOM 1478 N N . LYS A 1 179 ? -17.222 3.382 41.537 1.00 92.69 179 LYS A N 1
ATOM 1479 C CA . LYS A 1 179 ? -18.089 2.203 41.449 1.00 92.69 179 LYS A CA 1
ATOM 1480 C C . LYS A 1 179 ? -17.847 1.248 42.620 1.00 92.69 179 LYS A C 1
ATOM 1482 O O . LYS A 1 179 ? -18.807 0.830 43.263 1.00 92.69 179 LYS A O 1
ATOM 1487 N N . LYS A 1 180 ? -16.583 0.956 42.942 1.00 92.44 180 LYS A N 1
ATOM 1488 C CA . LYS A 1 180 ? -16.221 0.085 44.069 1.00 92.44 180 LYS A CA 1
ATOM 1489 C C . LYS A 1 180 ? -16.699 0.652 45.412 1.00 92.44 180 LYS A C 1
ATOM 1491 O O . LYS A 1 180 ? -17.305 -0.073 46.196 1.00 92.44 180 LYS A O 1
ATOM 1496 N N . LYS A 1 181 ? -16.496 1.954 45.657 1.00 90.94 181 LYS A N 1
ATOM 1497 C CA . LYS A 1 181 ? -16.983 2.636 46.874 1.00 90.94 181 LYS A CA 1
ATOM 1498 C C . LYS A 1 181 ? -18.509 2.567 46.999 1.00 90.94 181 LYS A C 1
ATOM 1500 O O . LYS A 1 181 ? -19.037 2.369 48.095 1.00 90.94 181 LYS A O 1
ATOM 1505 N N . LEU A 1 182 ? -19.228 2.701 45.882 1.00 87.81 182 LEU A N 1
ATOM 1506 C CA . LEU A 1 182 ? -20.685 2.580 45.859 1.00 87.81 182 LEU A CA 1
ATOM 1507 C C . LEU A 1 182 ? -21.138 1.146 46.170 1.00 87.81 182 LEU A C 1
ATOM 1509 O O . LEU A 1 182 ? -22.045 0.965 46.978 1.00 87.81 182 LEU A O 1
ATOM 1513 N N . GLU A 1 183 ? -20.489 0.134 45.587 1.00 87.62 183 GLU A N 1
ATOM 1514 C CA . GLU A 1 183 ? -20.762 -1.283 45.871 1.00 87.62 183 GLU A CA 1
ATOM 1515 C C . GLU A 1 183 ? -20.537 -1.630 47.352 1.00 87.62 183 GLU A C 1
ATOM 1517 O O . GLU A 1 183 ? -21.378 -2.294 47.963 1.00 87.62 183 GLU A O 1
ATOM 1522 N N . GLU A 1 184 ? -19.452 -1.139 47.958 1.00 88.50 184 GLU A N 1
ATOM 1523 C CA . GLU A 1 184 ? -19.174 -1.309 49.391 1.00 88.50 184 GLU A CA 1
ATOM 1524 C C . GLU A 1 184 ? -20.256 -0.643 50.259 1.00 88.50 184 GLU A C 1
ATOM 1526 O O . GLU A 1 184 ? -20.801 -1.283 51.160 1.00 88.50 184 GLU A O 1
ATOM 1531 N N . THR A 1 185 ? -20.656 0.589 49.923 1.00 83.69 185 THR A N 1
ATOM 1532 C CA . THR A 1 185 ? -21.721 1.323 50.635 1.00 83.69 185 THR A CA 1
ATOM 1533 C C . THR A 1 185 ? -23.074 0.610 50.538 1.00 83.69 185 THR A C 1
ATOM 1535 O O . THR A 1 185 ? -23.819 0.530 51.517 1.00 83.69 185 THR A O 1
ATOM 1538 N N . VAL A 1 186 ? -23.417 0.074 49.361 1.00 85.00 186 VAL A N 1
ATOM 1539 C CA . VAL A 1 186 ? -24.650 -0.702 49.153 1.00 85.00 186 VAL A CA 1
ATOM 1540 C C . VAL A 1 186 ? -24.621 -1.986 49.979 1.00 85.00 186 VAL A C 1
ATOM 1542 O O . VAL A 1 186 ? -25.617 -2.320 50.620 1.00 85.00 186 VAL A O 1
ATOM 1545 N N . LYS A 1 187 ? -23.481 -2.683 50.019 1.00 84.69 187 LYS A N 1
ATOM 1546 C CA . LYS A 1 187 ? -23.315 -3.914 50.799 1.00 84.69 187 LYS A CA 1
ATOM 1547 C C . LYS A 1 187 ? -23.432 -3.659 52.304 1.00 84.69 187 LYS A C 1
ATOM 1549 O O . LYS A 1 187 ? -24.077 -4.438 53.005 1.00 84.69 187 LYS A O 1
ATOM 1554 N N . GLU A 1 188 ? -22.871 -2.557 52.794 1.00 80.06 188 GLU A N 1
ATOM 1555 C CA . GLU A 1 188 ? -22.965 -2.153 54.200 1.00 80.06 188 GLU A CA 1
ATOM 1556 C C . GLU A 1 188 ? -24.402 -1.773 54.594 1.00 80.06 188 GLU A C 1
ATOM 1558 O O . GLU A 1 188 ? -24.912 -2.261 55.606 1.00 80.06 188 GLU A O 1
ATOM 1563 N N . LYS A 1 189 ? -25.106 -1.007 53.745 1.00 77.81 189 LYS A N 1
ATOM 1564 C CA . LYS A 1 189 ? -26.534 -0.691 53.933 1.00 77.81 189 LYS A CA 1
ATOM 1565 C C . LYS A 1 189 ? -27.429 -1.931 53.850 1.00 77.81 189 LYS A C 1
ATOM 1567 O O . LYS A 1 189 ? -28.353 -2.069 54.644 1.00 77.81 189 LYS A O 1
ATOM 1572 N N . MET A 1 190 ? -27.160 -2.876 52.948 1.00 72.19 190 MET A N 1
ATOM 1573 C CA . MET A 1 190 ? -27.887 -4.154 52.919 1.00 72.19 190 MET A CA 1
ATOM 1574 C C . MET A 1 190 ? -27.668 -4.968 54.201 1.00 72.19 190 MET A C 1
ATOM 1576 O O . MET A 1 190 ? -28.608 -5.586 54.703 1.00 72.19 190 MET A O 1
ATOM 1580 N N . ALA A 1 191 ? -26.459 -4.949 54.770 1.00 73.31 191 ALA A N 1
ATOM 1581 C CA . ALA A 1 191 ? -26.156 -5.626 56.031 1.00 73.31 191 ALA A CA 1
ATOM 1582 C C . ALA A 1 191 ? -26.765 -4.924 57.263 1.00 73.31 191 ALA A C 1
ATOM 1584 O O . ALA A 1 191 ? -27.044 -5.588 58.266 1.00 73.31 191 ALA A O 1
ATOM 1585 N N . SER A 1 192 ? -26.983 -3.603 57.224 1.00 69.12 192 SER A N 1
ATOM 1586 C CA . SER A 1 192 ? -27.731 -2.889 58.270 1.00 69.12 192 SER A CA 1
ATOM 1587 C C . SER A 1 192 ? -29.233 -3.164 58.169 1.00 69.12 192 SER A C 1
ATOM 1589 O O . SER A 1 192 ? -29.837 -3.533 59.171 1.00 69.12 192 SER A O 1
ATOM 1591 N N . VAL A 1 193 ? -29.808 -3.114 56.961 1.00 68.44 193 VAL A N 1
ATOM 1592 C CA . VAL A 1 193 ? -31.225 -3.441 56.707 1.00 68.44 193 VAL A CA 1
ATOM 1593 C C . VAL A 1 193 ? -31.532 -4.897 57.071 1.00 68.44 193 VAL A C 1
ATOM 1595 O O . VAL A 1 193 ? -32.548 -5.177 57.698 1.00 68.44 193 VAL A O 1
ATOM 1598 N N . SER A 1 194 ? -30.624 -5.834 56.779 1.00 62.28 194 SER A N 1
ATOM 1599 C CA . SER A 1 194 ? -30.790 -7.243 57.172 1.00 62.28 194 SER A CA 1
ATOM 1600 C C . SER A 1 194 ? -30.796 -7.437 58.697 1.00 62.28 194 SER A C 1
ATOM 1602 O O . SER A 1 194 ? -31.514 -8.297 59.199 1.00 62.28 194 SER A O 1
ATOM 1604 N N . ARG A 1 195 ? -30.041 -6.630 59.460 1.00 60.50 195 ARG A N 1
ATOM 1605 C CA . ARG A 1 195 ? -30.070 -6.652 60.938 1.00 60.50 195 ARG A CA 1
ATOM 1606 C C . ARG A 1 195 ? -31.345 -6.028 61.511 1.00 60.50 195 ARG A C 1
ATOM 1608 O O . ARG A 1 195 ? -31.838 -6.481 62.544 1.00 60.50 195 ARG A O 1
ATOM 1615 N N . GLU A 1 196 ? -31.894 -5.027 60.833 1.00 55.97 196 GLU A N 1
ATOM 1616 C CA . GLU A 1 196 ? -33.145 -4.366 61.213 1.00 55.97 196 GLU A CA 1
ATOM 1617 C C . GLU A 1 196 ? -34.368 -5.267 60.943 1.00 55.97 196 GLU A C 1
ATOM 1619 O O . GLU A 1 196 ? -35.244 -5.382 61.798 1.00 55.97 196 GLU A O 1
ATOM 1624 N N . ILE A 1 197 ? -34.369 -6.027 59.837 1.00 55.81 197 ILE A N 1
ATOM 1625 C CA . ILE A 1 197 ? -35.417 -7.016 59.509 1.00 55.81 197 ILE A CA 1
ATOM 1626 C C . ILE A 1 197 ? -35.447 -8.180 60.516 1.00 55.81 197 ILE A C 1
ATOM 1628 O O . ILE A 1 197 ? -36.524 -8.591 60.939 1.00 55.81 197 ILE A O 1
ATOM 1632 N N . VAL A 1 198 ? -34.291 -8.669 60.983 1.00 53.22 198 VAL A N 1
ATOM 1633 C CA . VAL A 1 198 ? -34.225 -9.730 62.016 1.00 53.22 198 VAL A CA 1
ATOM 1634 C C . VAL A 1 198 ? -34.739 -9.245 63.383 1.00 53.22 198 VAL A C 1
ATOM 1636 O O . VAL A 1 198 ? -35.169 -10.048 64.208 1.00 53.22 198 VAL A O 1
ATOM 1639 N N . SER A 1 199 ? -34.756 -7.931 63.622 1.00 52.69 199 SER A N 1
ATOM 1640 C CA . SER A 1 199 ? -35.264 -7.341 64.868 1.00 52.69 199 SER A CA 1
ATOM 1641 C C . SER A 1 199 ? -36.790 -7.140 64.868 1.00 52.69 199 SER A C 1
ATOM 1643 O O . SER A 1 199 ? -37.381 -6.987 65.936 1.00 52.69 199 SER A O 1
ATOM 1645 N N . LEU A 1 200 ? -37.440 -7.187 63.697 1.00 45.22 200 LEU A N 1
ATOM 1646 C CA . LEU A 1 200 ? -38.891 -7.015 63.533 1.00 45.22 200 LEU A CA 1
ATOM 1647 C C . LEU A 1 200 ? -39.685 -8.338 63.569 1.00 45.22 200 LEU A C 1
ATOM 1649 O O . LEU A 1 200 ? -40.901 -8.308 63.733 1.00 45.22 200 LEU A O 1
ATOM 1653 N N . ASP A 1 201 ? -39.026 -9.500 63.526 1.00 39.81 201 ASP A N 1
ATOM 1654 C CA . ASP A 1 201 ? -39.685 -10.823 63.478 1.00 39.81 201 ASP A CA 1
ATOM 1655 C C . ASP A 1 201 ? -40.119 -11.378 64.857 1.00 39.81 201 ASP A C 1
ATOM 1657 O O . ASP A 1 201 ? -40.421 -12.559 65.015 1.00 39.81 201 ASP A O 1
ATOM 1661 N N . LYS A 1 202 ? -40.162 -10.540 65.906 1.00 44.84 202 LYS A N 1
ATOM 1662 C CA . LYS A 1 202 ? -40.654 -10.947 67.241 1.00 44.84 202 LYS A CA 1
ATOM 1663 C C . LYS A 1 202 ? -41.932 -10.267 67.719 1.00 44.84 202 LYS A C 1
ATOM 1665 O O . LYS A 1 202 ? -42.396 -10.593 68.810 1.00 44.84 202 LYS A O 1
ATOM 1670 N N . GLN A 1 203 ? -42.547 -9.392 66.926 1.00 45.81 203 GLN A N 1
ATOM 1671 C CA . GLN A 1 203 ? -43.854 -8.815 67.256 1.00 45.81 203 GLN A CA 1
ATOM 1672 C C . GLN A 1 203 ? -44.682 -8.506 66.003 1.00 45.81 203 GLN A C 1
ATOM 1674 O O . GLN A 1 203 ? -44.714 -7.367 65.559 1.00 45.81 203 GLN A O 1
ATOM 1679 N N . GLN A 1 204 ? -45.369 -9.521 65.473 1.00 40.31 204 GLN A N 1
ATOM 1680 C CA . GLN A 1 204 ? -46.685 -9.478 64.798 1.00 40.31 204 GLN A CA 1
ATOM 1681 C C . GLN A 1 204 ? -46.849 -10.840 64.099 1.00 40.31 204 GLN A C 1
ATOM 1683 O O . GLN A 1 204 ? -46.104 -11.171 63.194 1.00 40.31 204 GLN A O 1
ATOM 1688 N N . GLY A 1 205 ? -47.711 -11.759 64.536 1.00 34.69 205 GLY A N 1
ATOM 1689 C CA . GLY A 1 205 ? -49.097 -11.522 64.922 1.00 34.69 205 GLY A CA 1
ATOM 1690 C C . GLY A 1 205 ? -49.910 -11.338 63.646 1.00 34.69 205 GLY A C 1
ATOM 1691 O O . GLY A 1 205 ? -49.848 -10.275 63.042 1.00 34.69 205 GLY A O 1
ATOM 1692 N N . GLY A 1 206 ? -50.603 -12.402 63.229 1.00 43.03 206 GLY A N 1
ATOM 1693 C CA . GLY A 1 206 ? -51.296 -12.517 61.947 1.00 43.03 206 GLY A CA 1
ATOM 1694 C C . GLY A 1 206 ? -52.065 -11.265 61.526 1.00 43.03 206 GLY A C 1
ATOM 1695 O O . GLY A 1 206 ? -52.952 -10.792 62.231 1.00 43.03 206 GLY A O 1
ATOM 1696 N N . GLY A 1 207 ? -51.734 -10.771 60.336 1.00 33.41 207 GLY A N 1
ATOM 1697 C CA . GLY A 1 207 ? -52.405 -9.665 59.672 1.00 33.41 207 GLY A CA 1
ATOM 1698 C C . GLY A 1 207 ? -52.732 -10.064 58.243 1.00 33.41 207 GLY A C 1
ATOM 1699 O O . GLY A 1 207 ? -51.878 -10.041 57.364 1.00 33.41 207 GLY A O 1
ATOM 1700 N N . ASN A 1 208 ? -53.983 -10.460 58.034 1.00 46.75 208 ASN A N 1
ATOM 1701 C CA . ASN A 1 208 ? -54.585 -10.706 56.735 1.00 46.75 208 ASN A CA 1
ATOM 1702 C C . ASN A 1 208 ? -54.541 -9.407 55.907 1.00 46.75 208 ASN A C 1
ATOM 1704 O O . ASN A 1 208 ? -55.372 -8.525 56.108 1.00 46.75 208 ASN A O 1
ATOM 1708 N N . CYS A 1 209 ? -53.576 -9.267 54.994 1.00 30.89 209 CYS A N 1
ATOM 1709 C CA . CYS A 1 209 ? -53.539 -8.160 54.037 1.00 30.89 209 CYS A CA 1
ATOM 1710 C C . CYS A 1 209 ? -54.127 -8.633 52.707 1.00 30.89 209 CYS A C 1
ATOM 1712 O O . CYS A 1 209 ? -53.425 -8.964 51.754 1.00 30.89 209 CYS A O 1
ATOM 1714 N N . ALA A 1 210 ? -55.456 -8.693 52.675 1.00 40.53 210 ALA A N 1
ATOM 1715 C CA . ALA A 1 210 ? -56.207 -8.620 51.438 1.00 40.53 210 ALA A CA 1
ATOM 1716 C C . ALA A 1 210 ? -56.099 -7.181 50.913 1.00 40.53 210 ALA A C 1
ATOM 1718 O O . ALA A 1 210 ? -56.891 -6.313 51.275 1.00 40.53 210 ALA A O 1
ATOM 1719 N N . SER A 1 211 ? -55.101 -6.925 50.073 1.00 38.97 211 SER A N 1
ATOM 1720 C CA . SER A 1 211 ? -55.112 -5.797 49.148 1.00 38.97 211 SER A CA 1
ATOM 1721 C C . SER A 1 211 ? -55.338 -6.350 47.743 1.00 38.97 211 SER A C 1
ATOM 1723 O O . SER A 1 211 ? -54.655 -7.253 47.264 1.00 38.97 211 SER A O 1
ATOM 1725 N N . ALA A 1 212 ? -56.413 -5.872 47.128 1.00 43.09 212 ALA A N 1
ATOM 1726 C CA . ALA A 1 212 ? -56.990 -6.379 45.898 1.00 43.09 212 ALA A CA 1
ATOM 1727 C C . ALA A 1 212 ? -56.099 -6.114 44.671 1.00 43.09 212 ALA A C 1
ATOM 1729 O O . ALA A 1 212 ? -56.334 -5.179 43.911 1.00 43.09 212 ALA A O 1
ATOM 1730 N N . SER A 1 213 ? -55.109 -6.973 44.440 1.00 51.41 213 SER A N 1
ATOM 1731 C CA . SER A 1 213 ? -54.510 -7.159 43.119 1.00 51.41 213 SER A CA 1
ATOM 1732 C C . SER A 1 213 ? -54.474 -8.656 42.841 1.00 51.41 213 SER A C 1
ATOM 1734 O O . SER A 1 213 ? -53.877 -9.415 43.601 1.00 51.41 213 SER A O 1
ATOM 1736 N N . GLY A 1 214 ? -55.244 -9.092 41.840 1.00 57.56 214 GLY A N 1
ATOM 1737 C CA . GLY A 1 214 ? -55.548 -10.502 41.592 1.00 57.56 214 GLY A CA 1
ATOM 1738 C C . GLY A 1 214 ? -54.297 -11.375 41.603 1.00 57.56 214 GLY A C 1
ATOM 1739 O O . GLY A 1 214 ? -53.294 -11.018 40.986 1.00 57.56 214 GLY A O 1
ATOM 1740 N N . ALA A 1 215 ? -54.373 -12.504 42.314 1.00 66.62 215 ALA A N 1
ATOM 1741 C CA . ALA A 1 215 ? -53.296 -13.480 42.403 1.00 66.62 215 ALA A CA 1
ATOM 1742 C C . ALA A 1 215 ? -52.700 -13.743 41.012 1.00 66.62 215 ALA A C 1
ATOM 1744 O O . ALA A 1 215 ? -53.418 -14.115 40.084 1.00 66.62 215 ALA A O 1
ATOM 1745 N N . VAL A 1 216 ? -51.398 -13.493 40.868 1.00 77.81 216 VAL A N 1
ATOM 1746 C CA . VAL A 1 216 ? -50.671 -13.750 39.624 1.00 77.81 216 VAL A CA 1
ATOM 1747 C C . VAL A 1 216 ? -50.618 -15.258 39.430 1.00 77.81 216 VAL A C 1
ATOM 1749 O O . VAL A 1 216 ? -50.085 -15.976 40.276 1.00 77.81 216 VAL A O 1
ATOM 1752 N N . THR A 1 217 ? -51.194 -15.752 38.340 1.00 85.44 217 THR A N 1
ATOM 1753 C CA . THR A 1 217 ? -51.126 -17.184 38.028 1.00 85.44 217 THR A CA 1
ATOM 1754 C C . THR A 1 217 ? -49.705 -17.570 37.609 1.00 85.44 217 THR A C 1
ATOM 1756 O O . THR A 1 217 ? -48.948 -16.742 37.101 1.00 85.44 217 THR A O 1
ATOM 1759 N N . GLU A 1 218 ? -49.326 -18.842 37.765 1.00 82.12 218 GLU A N 1
ATOM 1760 C CA . GLU A 1 218 ? -48.010 -19.330 37.317 1.00 82.12 218 GLU A CA 1
ATOM 1761 C C . GLU A 1 218 ? -47.784 -19.068 35.813 1.00 82.12 218 GLU A C 1
ATOM 1763 O O . GLU A 1 218 ? -46.683 -18.713 35.387 1.00 82.12 218 GLU A O 1
ATOM 1768 N N . SER A 1 219 ? -48.852 -19.171 35.016 1.00 83.25 219 SER A N 1
ATOM 1769 C CA . SER A 1 219 ? -48.831 -18.878 33.581 1.00 83.25 219 SER A CA 1
ATOM 1770 C C . SER A 1 219 ? -48.552 -17.401 33.297 1.00 83.25 219 SER A C 1
ATOM 1772 O O . SER A 1 219 ? -47.734 -17.085 32.435 1.00 83.25 219 SER A O 1
ATOM 1774 N N . GLU A 1 220 ? -49.187 -16.487 34.036 1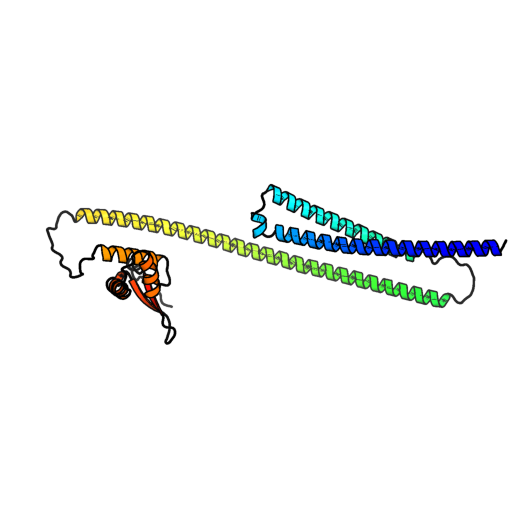.00 87.75 220 GLU A N 1
ATOM 1775 C CA . GLU A 1 220 ? -48.924 -15.048 33.922 1.00 87.75 220 GLU A CA 1
ATOM 1776 C C . GLU A 1 220 ? -47.492 -14.713 34.347 1.00 87.75 220 GLU A C 1
ATOM 1778 O O . GLU A 1 220 ? -46.804 -13.980 33.642 1.00 87.75 220 GLU A O 1
ATOM 1783 N N . ALA A 1 221 ? -47.005 -15.290 35.450 1.00 89.38 221 ALA A N 1
ATOM 1784 C CA . ALA A 1 221 ? -45.640 -15.071 35.926 1.00 89.38 221 ALA A CA 1
ATOM 1785 C C . ALA A 1 221 ? -44.587 -15.534 34.903 1.00 89.38 221 ALA A C 1
ATOM 1787 O O . ALA A 1 221 ? -43.592 -14.843 34.670 1.00 89.38 221 ALA A O 1
ATOM 1788 N N . ARG A 1 222 ? -44.821 -16.681 34.252 1.00 88.81 222 ARG A N 1
ATOM 1789 C CA . ARG A 1 222 ? -43.968 -17.190 33.169 1.00 88.81 222 ARG A CA 1
ATOM 1790 C C . ARG A 1 222 ? -43.976 -16.266 31.954 1.00 88.81 222 ARG A C 1
ATOM 1792 O O . ARG A 1 222 ? -42.929 -16.002 31.375 1.00 88.81 222 ARG A O 1
ATOM 1799 N N . LEU A 1 223 ? -45.142 -15.764 31.565 1.00 90.19 223 LEU A N 1
ATOM 1800 C CA . LEU A 1 223 ? -45.255 -14.884 30.407 1.00 90.19 223 LEU A CA 1
ATOM 1801 C C . LEU A 1 223 ? -44.606 -13.517 30.677 1.00 90.19 223 LEU A C 1
ATOM 1803 O O . LEU A 1 223 ? -43.855 -13.019 29.842 1.00 90.19 223 LEU A O 1
ATOM 1807 N N . VAL A 1 224 ? -44.795 -12.963 31.878 1.00 92.38 224 VAL A N 1
ATOM 1808 C CA . VAL A 1 224 ? -44.115 -11.741 32.335 1.00 92.38 224 VAL A CA 1
ATOM 1809 C C . VAL A 1 224 ? -42.595 -11.907 32.308 1.00 92.38 224 VAL A C 1
ATOM 1811 O O . VAL A 1 224 ? -41.903 -11.012 31.829 1.00 92.38 224 VAL A O 1
ATOM 1814 N N . SER A 1 225 ? -42.051 -13.035 32.775 1.00 91.19 225 SER A N 1
ATOM 1815 C CA . SER A 1 225 ? -40.596 -13.244 32.780 1.00 91.19 225 SER A CA 1
ATOM 1816 C C . SER A 1 225 ? -40.010 -13.375 31.367 1.00 91.19 225 SER A C 1
ATOM 1818 O O . SER A 1 225 ? -38.937 -12.830 31.088 1.00 91.19 225 SER A O 1
ATOM 1820 N N . LEU A 1 226 ? -40.731 -14.012 30.441 1.00 92.44 226 LEU A N 1
ATOM 1821 C CA . LEU A 1 226 ? -40.345 -14.091 29.029 1.00 92.44 226 LEU A CA 1
ATOM 1822 C C . LEU A 1 226 ? -40.387 -12.722 28.334 1.00 92.44 226 LEU A C 1
ATOM 1824 O O . LEU A 1 226 ? -39.450 -12.355 27.628 1.00 92.44 226 LEU A O 1
ATOM 1828 N N . ILE A 1 227 ? -41.431 -11.926 28.572 1.00 93.94 227 ILE A N 1
ATOM 1829 C CA . ILE A 1 227 ? -41.530 -10.568 28.017 1.00 93.94 227 ILE A CA 1
ATOM 1830 C C . ILE A 1 227 ? -40.441 -9.665 28.608 1.00 93.94 227 ILE A C 1
ATOM 1832 O O . ILE A 1 227 ? -39.809 -8.902 27.880 1.00 93.94 227 ILE A O 1
ATOM 1836 N N . ALA A 1 228 ? -40.177 -9.770 29.913 1.00 93.00 228 ALA A N 1
ATOM 1837 C CA . ALA A 1 228 ? -39.122 -9.019 30.587 1.00 93.00 228 ALA A CA 1
ATOM 1838 C C . ALA A 1 228 ? -37.739 -9.327 30.008 1.00 93.00 228 ALA A C 1
ATOM 1840 O O . ALA A 1 228 ? -36.995 -8.406 29.684 1.00 93.00 228 ALA A O 1
ATOM 1841 N N . THR A 1 229 ? -37.402 -10.606 29.828 1.00 92.44 229 THR A N 1
ATOM 1842 C CA . THR A 1 229 ? -36.118 -11.015 29.234 1.00 92.44 229 THR A CA 1
ATOM 1843 C C . THR A 1 229 ? -35.978 -10.561 27.783 1.00 92.44 229 THR A C 1
ATOM 1845 O O . THR A 1 229 ? -34.920 -10.050 27.417 1.00 92.44 229 THR A O 1
ATOM 1848 N N . PHE A 1 230 ? -37.045 -10.662 26.985 1.00 94.25 230 PHE A N 1
ATOM 1849 C CA . PHE A 1 230 ? -37.074 -10.141 25.619 1.00 94.25 230 PHE A CA 1
ATOM 1850 C C . PHE A 1 230 ? -36.845 -8.625 25.584 1.00 94.25 230 PHE A C 1
ATOM 1852 O O . PHE A 1 230 ? -35.947 -8.142 24.902 1.00 94.25 230 PHE A O 1
ATOM 1859 N N . LEU A 1 231 ? -37.604 -7.849 26.355 1.00 93.88 231 LEU A N 1
ATOM 1860 C CA . LEU A 1 231 ? -37.480 -6.392 26.337 1.00 93.88 231 LEU A CA 1
ATOM 1861 C C . LEU A 1 231 ? -36.165 -5.889 26.947 1.00 93.88 231 LEU A C 1
ATOM 1863 O O . LEU A 1 231 ? -35.706 -4.811 26.579 1.00 93.88 231 LEU A O 1
ATOM 1867 N N . ASN A 1 232 ? -35.514 -6.669 27.814 1.00 91.19 232 ASN A N 1
ATOM 1868 C CA . ASN A 1 232 ? -34.209 -6.313 28.377 1.00 91.19 232 ASN A CA 1
ATOM 1869 C C . ASN A 1 232 ? -33.098 -6.261 27.308 1.00 91.19 232 ASN A C 1
ATOM 1871 O O . ASN A 1 232 ? -32.157 -5.482 27.433 1.00 91.19 232 ASN A O 1
ATOM 1875 N N . VAL A 1 233 ? -33.220 -7.036 26.222 1.00 93.19 233 VAL A N 1
ATOM 1876 C CA . VAL A 1 233 ? -32.304 -6.951 25.067 1.00 93.19 233 VAL A CA 1
ATOM 1877 C C . VAL A 1 233 ? -32.760 -5.938 24.002 1.00 93.19 233 VAL A C 1
ATOM 1879 O O . VAL A 1 233 ? -32.061 -5.733 23.011 1.00 93.19 233 VAL A O 1
ATOM 1882 N N . HIS A 1 234 ? -33.898 -5.264 24.212 1.00 91.69 234 HIS A N 1
ATOM 1883 C CA . HIS A 1 234 ? -34.470 -4.253 23.316 1.00 91.69 234 HIS A CA 1
ATOM 1884 C C . HIS A 1 234 ? -34.575 -2.880 24.012 1.00 91.69 234 HIS A C 1
ATOM 1886 O O . HIS A 1 234 ? -35.671 -2.456 24.386 1.00 91.69 234 HIS A O 1
ATOM 1892 N N . PRO A 1 235 ? -33.459 -2.132 24.151 1.00 86.00 235 PRO A N 1
ATOM 1893 C CA . PRO A 1 235 ? -33.425 -0.875 24.910 1.00 86.00 235 PRO A CA 1
ATOM 1894 C C . PRO A 1 235 ? -34.310 0.240 24.328 1.00 86.00 235 PRO A C 1
ATOM 1896 O O . PRO A 1 235 ? -34.700 1.147 25.055 1.00 86.00 235 PRO A O 1
ATOM 1899 N N . LEU A 1 236 ? -34.641 0.171 23.034 1.00 87.94 236 LEU A N 1
ATOM 1900 C CA . LEU A 1 236 ? -35.535 1.116 22.345 1.00 87.94 236 LEU A CA 1
ATOM 1901 C C . LEU A 1 236 ? -37.009 0.666 22.340 1.00 87.94 236 LEU A C 1
ATOM 1903 O O . LEU A 1 236 ? -37.851 1.307 21.712 1.00 87.94 236 LEU A O 1
ATOM 1907 N N . GLY A 1 237 ? -37.317 -0.445 23.009 1.00 91.50 237 GLY A N 1
ATOM 1908 C CA . GLY A 1 237 ? -38.637 -1.060 23.013 1.00 91.50 237 GLY A CA 1
ATOM 1909 C C . GLY A 1 237 ? -38.976 -1.837 21.743 1.00 91.50 237 GLY A C 1
ATOM 1910 O O . GLY A 1 237 ? -38.212 -1.892 20.778 1.00 91.50 237 GLY A O 1
ATOM 1911 N N . ALA A 1 238 ? -40.148 -2.464 21.763 1.00 94.75 238 ALA A N 1
ATOM 1912 C CA . ALA A 1 238 ? -40.663 -3.291 20.676 1.00 94.75 238 ALA A CA 1
ATOM 1913 C C . ALA A 1 238 ? -42.173 -3.095 20.499 1.00 94.75 238 ALA A C 1
ATOM 1915 O O . ALA A 1 238 ? -42.884 -2.822 21.465 1.00 94.75 238 ALA A O 1
ATOM 1916 N N . SER A 1 239 ? -42.676 -3.252 19.272 1.00 94.06 239 SER A N 1
ATOM 1917 C CA . SER A 1 239 ? -44.123 -3.278 19.034 1.00 94.06 239 SER A CA 1
ATOM 1918 C C . SER A 1 239 ? -44.752 -4.541 19.627 1.00 94.06 239 SER A C 1
ATOM 1920 O O . SER A 1 239 ? -44.090 -5.575 19.773 1.00 94.06 239 SER A O 1
ATOM 1922 N N . ILE A 1 240 ? -46.050 -4.475 19.933 1.00 93.81 240 ILE A N 1
ATOM 1923 C CA . ILE A 1 240 ? -46.802 -5.623 20.457 1.00 93.81 240 ILE A CA 1
ATOM 1924 C C . ILE A 1 240 ? -46.753 -6.823 19.497 1.00 93.81 240 ILE A C 1
ATOM 1926 O O . ILE A 1 240 ? -46.554 -7.954 19.937 1.00 93.81 240 ILE A O 1
ATOM 1930 N N . ASP A 1 241 ? -46.817 -6.577 18.186 1.00 92.62 241 ASP A N 1
ATOM 1931 C CA . ASP A 1 241 ? -46.733 -7.617 17.156 1.00 92.62 241 ASP A CA 1
ATOM 1932 C C . ASP A 1 241 ? -45.371 -8.314 17.143 1.00 92.62 241 ASP A C 1
ATOM 1934 O O . ASP A 1 241 ? -45.286 -9.531 16.952 1.00 92.62 241 ASP A O 1
ATOM 1938 N N . TYR A 1 242 ? -44.293 -7.561 17.383 1.00 94.19 242 TYR A N 1
ATOM 1939 C CA . TYR A 1 242 ? -42.951 -8.127 17.420 1.00 94.19 242 TYR A CA 1
ATOM 1940 C C . TYR A 1 242 ? -42.746 -8.999 18.664 1.00 94.19 242 TYR A C 1
ATOM 1942 O O . TYR A 1 242 ? -42.231 -10.115 18.559 1.00 94.19 242 TYR A O 1
ATOM 1950 N N . ILE A 1 243 ? -43.236 -8.536 19.818 1.00 94.44 243 ILE A N 1
ATOM 1951 C CA . ILE A 1 243 ? -43.242 -9.309 21.066 1.00 94.44 243 ILE A CA 1
ATOM 1952 C C . ILE A 1 243 ? -44.031 -10.609 20.868 1.00 94.44 243 ILE A C 1
ATOM 1954 O O . ILE A 1 243 ? -43.516 -11.693 21.136 1.00 94.44 243 ILE A O 1
ATOM 1958 N N . CYS A 1 244 ? -45.247 -10.536 20.323 1.00 93.12 244 CYS A N 1
ATOM 1959 C CA . CYS A 1 244 ? -46.077 -11.720 20.097 1.00 93.12 244 CYS A CA 1
ATOM 1960 C C . CYS A 1 244 ? -45.430 -12.697 19.105 1.00 93.12 244 CYS A C 1
ATOM 1962 O O . CYS A 1 244 ? -45.421 -13.901 19.351 1.00 93.12 244 CYS A O 1
ATOM 1964 N N . SER A 1 245 ? -44.798 -12.195 18.041 1.00 91.75 245 SER A N 1
ATOM 1965 C CA . SER A 1 245 ? -44.063 -13.024 17.073 1.00 91.75 245 SER A CA 1
ATOM 1966 C C . SER A 1 245 ? -42.902 -13.800 17.705 1.00 91.75 245 SER A C 1
ATOM 1968 O O . SER A 1 245 ? -42.590 -14.913 17.274 1.00 91.75 245 SER A O 1
ATOM 1970 N N . TYR A 1 246 ? -42.248 -13.227 18.719 1.00 92.62 246 TYR A N 1
ATOM 1971 C CA . TYR A 1 246 ? -41.223 -13.919 19.498 1.00 92.62 246 TYR A CA 1
ATOM 1972 C C . TYR A 1 246 ? -41.838 -14.981 20.410 1.00 92.62 246 TYR A C 1
ATOM 1974 O O . TYR A 1 246 ? -41.407 -16.135 20.397 1.00 92.62 246 TYR A O 1
ATOM 1982 N N . LEU A 1 247 ? -42.875 -14.611 21.159 1.00 91.25 247 LEU A N 1
ATOM 1983 C CA . LEU A 1 247 ? -43.482 -15.488 22.150 1.00 91.25 247 LEU A CA 1
ATOM 1984 C C . LEU A 1 247 ? -44.168 -16.709 21.509 1.00 91.25 247 LEU A C 1
ATOM 1986 O O . LEU A 1 247 ? -44.042 -17.809 22.039 1.00 91.25 247 LEU A O 1
ATOM 1990 N N . VAL A 1 248 ? -44.789 -16.565 20.329 1.00 90.06 248 VAL A N 1
ATOM 1991 C CA . VAL A 1 248 ? -45.426 -17.675 19.584 1.00 90.06 248 VAL A CA 1
ATOM 1992 C C . VAL A 1 248 ? -44.442 -18.805 19.242 1.00 90.06 248 VAL A C 1
ATOM 1994 O O . VAL A 1 248 ? -44.834 -19.967 19.111 1.00 90.06 248 VAL A O 1
ATOM 1997 N N . LYS A 1 249 ? -43.140 -18.501 19.131 1.00 86.25 249 LYS A N 1
ATOM 1998 C CA . LYS A 1 249 ? -42.099 -19.526 18.931 1.00 86.25 249 LYS A CA 1
ATOM 1999 C C . LYS A 1 249 ? -41.873 -20.388 20.175 1.00 86.25 249 LYS A C 1
ATOM 2001 O O . LYS A 1 249 ? -41.367 -21.499 20.040 1.00 86.25 249 LYS A O 1
ATOM 2006 N N . MET A 1 250 ? -42.218 -19.882 21.358 1.00 81.88 250 MET A N 1
ATOM 2007 C CA . MET A 1 250 ? -42.060 -20.564 22.645 1.00 81.88 250 MET A CA 1
ATOM 2008 C C . MET A 1 250 ? -43.360 -21.219 23.118 1.00 81.88 250 MET A C 1
ATOM 2010 O O . MET A 1 250 ? -43.319 -22.341 23.616 1.00 81.88 250 MET A O 1
ATOM 2014 N N . ASP A 1 251 ? -44.503 -20.556 22.928 1.00 79.81 251 ASP A N 1
ATOM 2015 C CA . ASP A 1 251 ? -45.828 -21.092 23.244 1.00 79.81 251 ASP A CA 1
ATOM 2016 C C . ASP A 1 251 ? -46.820 -20.766 22.114 1.00 79.81 251 ASP A C 1
ATOM 2018 O O . ASP A 1 251 ? -47.034 -19.617 21.737 1.00 79.81 251 ASP A O 1
ATOM 2022 N N . ARG A 1 252 ? -47.423 -21.807 21.533 1.00 77.62 252 ARG A N 1
ATOM 2023 C CA . ARG A 1 252 ? -48.295 -21.686 20.354 1.00 77.62 252 ARG A CA 1
ATOM 2024 C C . ARG A 1 252 ? -49.690 -21.148 20.681 1.00 77.62 252 ARG A C 1
ATOM 2026 O O . ARG A 1 252 ? -50.416 -20.806 19.753 1.00 77.62 252 ARG A O 1
ATOM 2033 N N . ASN A 1 253 ? -50.059 -21.059 21.958 1.00 79.50 253 ASN A N 1
ATOM 2034 C CA . ASN A 1 253 ? -51.391 -20.634 22.399 1.00 79.50 253 ASN A CA 1
ATOM 2035 C C . ASN A 1 253 ? -51.452 -19.147 22.790 1.00 79.50 253 ASN A C 1
ATOM 2037 O O . ASN A 1 253 ? -52.340 -18.733 23.533 1.00 79.50 253 ASN A O 1
ATOM 2041 N N . ILE A 1 254 ? -50.507 -18.336 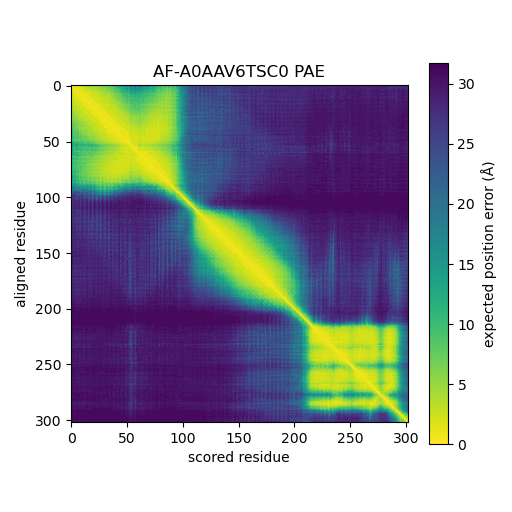22.312 1.00 84.06 254 ILE A N 1
ATOM 2042 C CA . ILE A 1 254 ? -50.405 -16.927 22.688 1.00 84.06 254 ILE A CA 1
ATOM 2043 C C . ILE A 1 254 ? -51.301 -16.060 21.812 1.00 84.06 254 ILE A C 1
ATOM 2045 O O . ILE A 1 254 ? -51.221 -16.079 20.585 1.00 84.06 254 ILE A O 1
ATOM 2049 N N . ASN A 1 255 ? -52.115 -15.246 22.475 1.00 86.50 255 ASN A N 1
ATOM 2050 C CA . ASN A 1 255 ? -52.999 -14.272 21.859 1.00 86.50 255 ASN A CA 1
ATOM 2051 C C . ASN A 1 255 ? -52.479 -12.853 22.118 1.00 86.50 255 ASN A C 1
ATOM 2053 O O . ASN A 1 255 ? -52.230 -12.478 23.266 1.00 86.50 255 ASN A O 1
ATOM 2057 N N . THR A 1 256 ? -52.368 -12.047 21.061 1.00 89.75 256 THR A N 1
ATOM 2058 C CA . THR A 1 256 ? -51.881 -10.660 21.111 1.00 89.75 256 THR A CA 1
ATOM 2059 C C . THR A 1 256 ? -52.621 -9.813 22.143 1.00 89.75 256 THR A C 1
ATOM 2061 O O . THR A 1 256 ? -51.998 -9.066 22.894 1.00 89.75 256 THR A O 1
ATOM 2064 N N . ARG A 1 257 ? -53.946 -9.974 22.235 1.00 89.44 257 ARG A N 1
ATOM 2065 C CA . ARG A 1 257 ? -54.778 -9.198 23.164 1.00 89.44 257 ARG A CA 1
ATOM 2066 C C . ARG A 1 257 ? -54.505 -9.550 24.625 1.00 89.44 257 ARG A C 1
ATOM 2068 O O . ARG A 1 257 ? -54.539 -8.677 25.486 1.00 89.44 257 ARG A O 1
ATOM 2075 N N . ASP A 1 258 ? -54.222 -10.818 24.903 1.00 89.12 258 ASP A N 1
ATOM 2076 C CA . ASP A 1 258 ? -53.950 -11.284 26.262 1.00 89.12 258 ASP A CA 1
ATOM 2077 C C . ASP A 1 258 ? -52.556 -10.843 26.721 1.00 89.12 258 ASP A C 1
ATOM 2079 O O . ASP A 1 258 ? -52.390 -10.436 27.869 1.00 89.12 258 ASP A O 1
ATOM 2083 N N . VAL A 1 259 ? -51.579 -10.821 25.806 1.00 92.00 259 VAL A N 1
ATOM 2084 C CA . VAL A 1 259 ? -50.246 -10.244 26.050 1.00 92.00 259 VAL A CA 1
ATOM 2085 C C . VAL A 1 259 ? -50.347 -8.747 26.333 1.00 92.00 259 VAL A C 1
ATOM 2087 O O . VAL A 1 259 ? -49.775 -8.274 27.312 1.00 92.00 259 VAL A O 1
ATOM 2090 N N . GLU A 1 260 ? -51.105 -8.001 25.531 1.00 92.19 260 GLU A N 1
ATOM 2091 C CA . GLU A 1 260 ? -51.303 -6.563 25.736 1.00 92.19 260 GLU A CA 1
ATOM 2092 C C . GLU A 1 260 ? -51.981 -6.270 27.086 1.00 92.19 260 GLU A C 1
ATOM 2094 O O . GLU A 1 260 ? -51.473 -5.469 27.872 1.00 92.19 260 GLU A O 1
ATOM 2099 N N . ASN A 1 261 ? -53.062 -6.987 27.416 1.00 90.94 261 ASN A N 1
ATOM 2100 C CA . ASN A 1 261 ? -53.744 -6.871 28.709 1.00 90.94 261 ASN A CA 1
ATOM 2101 C C . ASN A 1 261 ? -52.815 -7.199 29.885 1.00 90.94 261 ASN A C 1
ATOM 2103 O O . ASN A 1 261 ? -52.859 -6.530 30.917 1.00 90.94 261 ASN A O 1
ATOM 2107 N N . LEU A 1 262 ? -51.965 -8.219 29.740 1.00 92.12 262 LEU A N 1
ATOM 2108 C CA . LEU A 1 262 ? -50.977 -8.590 30.747 1.00 92.12 262 LEU A CA 1
ATOM 2109 C C . LEU A 1 262 ? -49.953 -7.470 30.950 1.00 92.12 262 LEU A C 1
ATOM 2111 O O . LEU A 1 262 ? -49.664 -7.090 32.083 1.00 92.12 262 LEU A O 1
ATOM 2115 N N . MET A 1 263 ? -49.424 -6.903 29.868 1.00 92.25 263 MET A N 1
ATOM 2116 C CA . MET A 1 263 ? -48.450 -5.814 29.947 1.00 92.25 263 MET A CA 1
ATOM 2117 C C . MET A 1 263 ? -49.068 -4.539 30.538 1.00 92.25 263 MET A C 1
ATOM 2119 O O . MET A 1 263 ? -48.422 -3.876 31.347 1.00 92.25 263 MET A O 1
ATOM 2123 N N . MET A 1 264 ? -50.341 -4.252 30.243 1.00 90.62 264 MET A N 1
ATOM 2124 C CA . MET A 1 264 ? -51.105 -3.184 30.902 1.00 90.62 264 MET A CA 1
ATOM 2125 C C . MET A 1 264 ? -51.363 -3.471 32.391 1.00 90.62 264 MET A C 1
ATOM 2127 O O . MET A 1 264 ? -51.286 -2.557 33.215 1.00 90.62 264 MET A O 1
ATOM 2131 N N . LYS A 1 265 ? -51.636 -4.734 32.758 1.00 90.56 265 LYS A N 1
ATOM 2132 C CA . LYS A 1 265 ? -51.807 -5.178 34.155 1.00 90.56 265 LYS A CA 1
ATOM 2133 C C . LYS A 1 265 ? -50.522 -4.984 34.966 1.00 90.56 265 LYS A C 1
ATOM 2135 O O . LYS A 1 265 ? -50.594 -4.594 36.128 1.00 90.56 265 LYS A O 1
ATOM 2140 N N . PHE A 1 266 ? -49.356 -5.195 34.355 1.00 90.19 266 PHE A N 1
ATOM 2141 C CA . PHE A 1 266 ? -48.038 -4.995 34.967 1.00 90.19 266 PHE A CA 1
ATOM 2142 C C . PHE A 1 266 ? -47.368 -3.682 34.513 1.00 90.19 266 PHE A C 1
ATOM 2144 O O . PHE A 1 266 ? -46.197 -3.668 34.132 1.00 90.19 266 PHE A O 1
ATOM 2151 N N . ASN A 1 267 ? -48.093 -2.561 34.598 1.00 88.00 267 ASN A N 1
ATOM 2152 C CA . ASN A 1 267 ? -47.628 -1.236 34.150 1.00 88.00 267 ASN A CA 1
ATOM 2153 C C . ASN A 1 267 ? -46.418 -0.656 34.921 1.00 88.00 267 ASN A C 1
ATOM 2155 O O . ASN A 1 267 ? -45.780 0.293 34.467 1.00 88.00 267 ASN A O 1
ATOM 2159 N N . THR A 1 268 ? -46.077 -1.228 36.077 1.00 86.50 268 THR A N 1
ATOM 2160 C CA . THR A 1 268 ? -44.849 -0.913 36.825 1.00 86.50 268 THR A CA 1
ATOM 2161 C C . THR A 1 268 ? -43.626 -1.639 36.264 1.00 86.50 268 THR A C 1
ATOM 2163 O O . THR A 1 268 ? -42.494 -1.292 36.578 1.00 86.50 268 THR A O 1
ATOM 2166 N N . VAL A 1 269 ? -43.822 -2.654 35.425 1.00 90.06 269 VAL A N 1
ATOM 2167 C CA . VAL A 1 269 ? -42.742 -3.439 34.815 1.00 90.06 269 VAL A CA 1
ATOM 2168 C C . VAL A 1 269 ? -42.629 -3.132 33.326 1.00 90.06 269 VAL A C 1
ATOM 2170 O O . VAL A 1 269 ? -41.516 -3.074 32.804 1.00 90.06 269 VAL A O 1
ATOM 2173 N N . PHE A 1 270 ? -43.752 -2.884 32.653 1.00 93.19 270 PHE A N 1
ATOM 2174 C CA . PHE A 1 270 ? -43.818 -2.584 31.226 1.00 93.19 270 PHE A CA 1
ATOM 2175 C C . PHE A 1 270 ? -44.535 -1.263 30.986 1.00 93.19 270 PHE A C 1
ATOM 2177 O O . PHE A 1 270 ? -45.600 -1.022 31.544 1.00 93.19 270 PHE A O 1
ATOM 2184 N N . LYS A 1 271 ? -43.979 -0.417 30.121 1.00 90.88 271 LYS A N 1
ATOM 2185 C CA . LYS A 1 271 ? -44.591 0.863 29.760 1.00 90.88 271 LYS A CA 1
ATOM 2186 C C . LYS A 1 271 ? -44.745 0.966 28.252 1.00 90.88 271 LYS A C 1
ATOM 2188 O O . LYS A 1 271 ? -43.793 0.689 27.525 1.00 90.88 271 LYS A O 1
ATOM 2193 N N . GLU A 1 272 ? -45.923 1.379 27.804 1.00 91.94 272 GLU A N 1
ATOM 2194 C CA . GLU A 1 272 ? -46.160 1.769 26.417 1.00 91.94 272 GLU A CA 1
ATOM 2195 C C . GLU A 1 272 ? -45.690 3.217 26.227 1.00 91.94 272 GLU A C 1
ATOM 2197 O O . GLU A 1 272 ? -46.156 4.137 26.903 1.00 91.94 272 GLU A O 1
ATOM 2202 N N . GLU A 1 273 ? -44.750 3.423 25.315 1.00 89.94 273 GLU A N 1
ATOM 2203 C CA . GLU A 1 273 ? -44.306 4.735 24.871 1.00 89.94 273 GLU A CA 1
ATOM 2204 C C . GLU A 1 273 ? -44.712 4.937 23.416 1.00 89.94 273 GLU A C 1
ATOM 2206 O O . GLU A 1 273 ? -44.484 4.090 22.550 1.00 89.94 273 GLU A O 1
ATOM 2211 N N . SER A 1 274 ? -45.341 6.078 23.150 1.00 86.75 274 SER A N 1
ATOM 2212 C CA . SER A 1 274 ? -45.647 6.514 21.793 1.00 86.75 274 SER A CA 1
ATOM 2213 C C . SER A 1 274 ? -44.547 7.470 21.346 1.00 86.75 274 SER A C 1
ATOM 2215 O O . SER A 1 274 ? -44.382 8.539 21.929 1.00 86.75 274 SER A O 1
ATOM 2217 N N . THR A 1 275 ? -43.772 7.071 20.340 1.00 78.75 275 THR A N 1
ATOM 2218 C CA . THR A 1 275 ? -42.689 7.885 19.766 1.00 78.75 275 THR A CA 1
ATOM 2219 C C . THR A 1 275 ? -43.078 8.329 18.358 1.00 78.75 275 THR A C 1
ATOM 2221 O O . THR A 1 275 ? -43.517 7.510 17.559 1.00 78.75 275 THR A O 1
ATOM 2224 N N . GLY A 1 276 ? -42.957 9.627 18.059 1.00 78.06 276 GLY A N 1
ATOM 2225 C CA . GLY A 1 276 ? -43.326 10.217 16.761 1.00 78.06 276 GLY A CA 1
ATOM 2226 C C . GLY A 1 276 ? -44.468 11.239 16.841 1.00 78.06 276 GLY A C 1
ATOM 2227 O O . GLY A 1 276 ? -45.008 11.502 17.914 1.00 78.06 276 GLY A O 1
ATOM 2228 N N . ILE A 1 277 ? -44.817 11.852 15.703 1.00 71.56 277 ILE A N 1
ATOM 2229 C CA . ILE A 1 277 ? -45.882 12.866 15.591 1.00 71.56 277 ILE A CA 1
ATOM 2230 C C . ILE A 1 277 ? -46.734 12.556 14.353 1.00 71.56 277 ILE A C 1
ATOM 2232 O O . ILE A 1 277 ? -46.215 12.423 13.246 1.00 71.56 277 ILE A O 1
ATOM 2236 N N . GLY A 1 278 ? -48.058 12.478 14.518 1.00 71.94 278 GLY A N 1
ATOM 2237 C CA . GLY A 1 278 ? -48.996 12.294 13.405 1.00 71.94 278 GLY A CA 1
ATOM 2238 C C . GLY A 1 278 ? -48.872 10.921 12.737 1.00 71.94 278 GLY A C 1
ATOM 2239 O O . GLY A 1 278 ? -49.085 9.899 13.380 1.00 71.94 278 GLY A O 1
ATOM 2240 N N . ALA A 1 279 ? -48.543 10.893 11.444 1.00 70.50 279 ALA A N 1
ATOM 2241 C CA . ALA A 1 279 ? -48.478 9.666 10.641 1.00 70.50 279 ALA A CA 1
ATOM 2242 C C . ALA A 1 279 ? -47.282 8.745 10.968 1.00 70.50 279 ALA A C 1
ATOM 2244 O O . ALA A 1 279 ? -47.257 7.609 10.507 1.00 70.50 279 ALA A O 1
ATOM 2245 N N . THR A 1 280 ? -46.302 9.214 11.752 1.00 72.25 280 THR A N 1
ATOM 2246 C CA . THR A 1 280 ? -45.119 8.438 12.181 1.00 72.25 280 THR A CA 1
ATOM 2247 C C . THR A 1 280 ? -45.197 7.980 13.638 1.00 72.25 280 THR A C 1
ATOM 2249 O O . THR A 1 280 ? -44.179 7.637 14.233 1.00 72.25 280 THR A O 1
ATOM 2252 N N . LEU A 1 281 ? -46.388 8.013 14.244 1.00 81.19 281 LEU A N 1
ATOM 2253 C CA . LEU A 1 281 ? -46.584 7.583 15.624 1.00 81.19 281 LEU A CA 1
ATOM 2254 C C . LEU A 1 281 ? -46.406 6.063 15.746 1.00 81.19 281 LEU A C 1
ATOM 2256 O O . LEU A 1 281 ? -47.238 5.290 15.274 1.00 81.19 281 LEU A O 1
ATOM 2260 N N . GLU A 1 282 ? -45.347 5.638 16.426 1.00 85.06 282 GLU A N 1
ATOM 2261 C CA . GLU A 1 282 ? -45.075 4.236 16.730 1.00 85.06 282 GLU A CA 1
ATOM 2262 C C . GLU A 1 282 ? -45.310 3.959 18.217 1.00 85.06 282 GLU A C 1
ATOM 2264 O O . GLU A 1 282 ? -44.745 4.622 19.092 1.00 85.06 282 GLU A O 1
ATOM 2269 N N . LYS A 1 283 ? -46.128 2.942 18.504 1.00 90.62 283 LYS A N 1
ATOM 2270 C CA . LYS A 1 283 ? -46.364 2.429 19.857 1.00 90.62 283 LYS A CA 1
ATOM 2271 C C . LYS A 1 283 ? -45.365 1.323 20.167 1.00 90.62 283 LYS A C 1
ATOM 2273 O O . LYS A 1 283 ? -45.337 0.298 19.480 1.00 90.62 283 LYS A O 1
ATOM 2278 N N . LYS A 1 284 ? -44.548 1.522 21.199 1.00 93.56 284 LYS A N 1
ATOM 2279 C CA . LYS A 1 284 ? -43.525 0.562 21.629 1.00 93.56 284 LYS A CA 1
ATOM 2280 C C . LYS A 1 284 ? -43.647 0.285 23.114 1.00 93.56 284 LYS A C 1
ATOM 2282 O O . LYS A 1 284 ? -43.862 1.189 23.910 1.00 93.56 284 LYS A O 1
ATOM 2287 N N . TRP A 1 285 ? -43.462 -0.969 23.488 1.00 94.75 285 TRP A N 1
ATOM 2288 C CA . TRP A 1 285 ? -43.374 -1.391 24.874 1.00 94.75 285 TRP A CA 1
ATOM 2289 C C . TRP A 1 285 ? -41.920 -1.450 25.326 1.00 94.75 285 TRP A C 1
ATOM 2291 O O . TRP A 1 285 ? -41.069 -1.993 24.620 1.00 94.75 285 TRP A O 1
ATOM 2301 N N . ILE A 1 286 ? -41.645 -0.911 26.512 1.00 92.81 286 ILE A N 1
ATOM 2302 C CA . ILE A 1 286 ? -40.311 -0.825 27.113 1.00 92.81 286 ILE A CA 1
ATOM 2303 C C . ILE A 1 286 ? -40.326 -1.476 28.496 1.00 92.81 286 ILE A C 1
ATOM 2305 O O . ILE A 1 286 ? -41.301 -1.361 29.244 1.00 92.81 286 ILE A O 1
ATOM 2309 N N . PHE A 1 287 ? -39.223 -2.136 28.853 1.00 92.88 287 PHE A N 1
ATOM 2310 C CA . PHE A 1 287 ? -39.017 -2.682 30.189 1.00 92.88 287 PHE A CA 1
ATOM 2311 C C . PHE A 1 287 ? -38.582 -1.596 31.186 1.00 92.88 287 PHE A C 1
ATOM 2313 O O . PHE A 1 287 ? -37.556 -0.940 31.016 1.00 92.88 287 PHE A O 1
ATOM 2320 N N . TYR A 1 288 ? -39.361 -1.428 32.253 1.00 86.88 288 TYR A N 1
ATOM 2321 C CA . TYR A 1 288 ? -39.196 -0.410 33.293 1.00 86.88 288 TYR A CA 1
ATOM 2322 C C . TYR A 1 288 ? -38.886 -0.986 34.683 1.00 86.88 288 TYR A C 1
ATOM 2324 O O . TYR A 1 288 ? -38.642 -0.218 35.613 1.00 86.88 288 TYR A O 1
ATOM 2332 N N . GLY A 1 289 ? -38.812 -2.314 34.832 1.00 79.44 289 GLY A N 1
ATOM 2333 C CA . GLY A 1 289 ? -38.654 -2.975 36.134 1.00 79.44 289 GLY A CA 1
ATOM 2334 C C . GLY A 1 289 ? -37.423 -2.551 36.953 1.00 79.44 289 GLY A C 1
ATOM 2335 O O . GLY A 1 289 ? -37.449 -2.643 38.175 1.00 79.44 289 GLY A O 1
ATOM 2336 N N . TYR A 1 290 ? -36.364 -2.030 36.316 1.00 75.81 290 TYR A N 1
ATOM 2337 C CA . TYR A 1 290 ? -35.161 -1.540 37.011 1.00 75.81 290 TYR A CA 1
ATOM 2338 C C . TYR A 1 290 ? -35.175 -0.034 37.328 1.00 75.81 290 TYR A C 1
ATOM 2340 O O . TYR A 1 290 ? -34.380 0.420 38.149 1.00 75.81 290 TYR A O 1
ATOM 2348 N N . LYS A 1 291 ? -36.067 0.757 36.713 1.00 64.38 291 LYS A N 1
ATOM 2349 C CA . LYS A 1 291 ? -36.087 2.228 36.860 1.00 64.38 291 LYS A CA 1
ATOM 2350 C C . LYS A 1 291 ? -36.710 2.712 38.177 1.00 64.38 291 LYS A C 1
ATOM 2352 O O . LYS A 1 291 ? -36.541 3.871 38.533 1.00 64.38 291 LYS A O 1
ATOM 2357 N N . PHE A 1 292 ? -37.374 1.839 38.935 1.00 54.59 292 PHE A N 1
ATOM 2358 C CA . PHE A 1 292 ? -37.989 2.190 40.225 1.00 54.59 292 PHE A CA 1
ATOM 2359 C C . PHE A 1 292 ? -36.999 2.270 41.405 1.00 54.59 292 PHE A C 1
ATOM 2361 O O . PHE A 1 292 ? -37.402 2.646 42.501 1.00 54.59 292 PHE A O 1
ATOM 2368 N N . TYR A 1 293 ? -35.709 1.969 41.199 1.00 46.72 293 TYR A N 1
ATOM 2369 C CA . TYR A 1 293 ? -34.673 2.082 42.240 1.00 46.72 293 TYR A CA 1
ATOM 2370 C C . TYR A 1 293 ? -33.867 3.386 42.197 1.00 46.72 293 TYR A C 1
ATOM 2372 O O . TYR A 1 293 ? -33.036 3.620 43.073 1.00 46.72 293 TYR A O 1
ATOM 2380 N N . THR A 1 294 ? -34.106 4.255 41.215 1.00 40.88 294 THR A N 1
ATOM 2381 C CA . THR A 1 294 ? -33.498 5.588 41.181 1.00 40.88 294 THR A CA 1
ATOM 2382 C C . THR A 1 294 ? -34.501 6.603 41.713 1.00 40.88 294 THR A C 1
ATOM 2384 O O . THR A 1 294 ? -35.434 6.985 41.007 1.00 40.88 294 THR A O 1
ATOM 2387 N N . SER A 1 295 ? -34.327 7.022 42.970 1.00 35.28 295 SER A N 1
ATOM 2388 C CA . SER A 1 295 ? -35.012 8.192 43.531 1.00 35.28 295 SER A CA 1
ATOM 2389 C C . SER A 1 295 ? -34.895 9.398 42.586 1.00 35.28 295 SER A C 1
ATOM 2391 O O . SER A 1 295 ? -33.850 9.565 41.951 1.00 35.28 295 SER A O 1
ATOM 2393 N N . PRO A 1 296 ? -35.911 10.275 42.510 1.00 47.88 296 PRO A N 1
ATOM 2394 C CA . PRO A 1 296 ? -35.827 11.496 41.725 1.00 47.88 296 PRO A CA 1
ATOM 2395 C C . PRO A 1 296 ? -34.951 12.499 42.483 1.00 47.88 296 PRO A C 1
ATOM 2397 O O . PRO A 1 296 ? -35.431 13.250 43.329 1.00 47.88 296 PRO A O 1
ATOM 2400 N N . SER A 1 297 ? -33.646 12.486 42.227 1.00 40.59 297 SER A N 1
ATOM 2401 C CA . SER A 1 297 ? -32.740 13.535 42.689 1.00 40.59 297 SER A CA 1
ATOM 2402 C C . SER A 1 297 ? -32.317 14.411 41.515 1.00 40.59 297 SER A C 1
ATOM 2404 O O . SER A 1 297 ? -31.594 13.966 40.627 1.00 40.59 297 SER A O 1
ATOM 2406 N N . SER A 1 298 ? -32.787 15.659 41.605 1.00 38.84 298 SER A N 1
ATOM 2407 C CA . SER A 1 298 ? -32.315 16.894 40.969 1.00 38.84 298 SER A CA 1
ATOM 2408 C C . SER A 1 298 ? -32.414 17.003 39.446 1.00 38.84 298 SER A C 1
ATOM 2410 O O . SER A 1 298 ? -31.467 16.712 38.720 1.00 38.84 298 SER A O 1
ATOM 2412 N N . GLU A 1 299 ? -33.522 17.600 38.997 1.00 40.03 299 GLU A N 1
ATOM 2413 C CA . GLU A 1 299 ? -33.469 18.621 37.948 1.00 40.03 299 GLU A CA 1
ATOM 2414 C C . GLU A 1 299 ? -32.449 19.693 38.367 1.00 40.03 299 GLU A C 1
ATOM 2416 O O . GLU A 1 299 ? -32.667 20.443 39.320 1.00 40.03 299 GLU A O 1
ATOM 2421 N N . SER A 1 300 ? -31.305 19.738 37.684 1.00 38.12 300 SER A N 1
ATOM 2422 C CA . SER A 1 300 ? -30.411 20.889 37.712 1.00 38.12 300 SER A CA 1
ATOM 2423 C C . SER A 1 300 ? -30.759 21.795 36.537 1.00 38.12 300 SER A C 1
ATOM 2425 O O . SER A 1 300 ? -30.477 21.474 35.383 1.00 38.12 300 SER A O 1
ATOM 2427 N N . VAL A 1 301 ? -31.411 22.896 36.895 1.00 41.50 301 VAL A N 1
ATOM 2428 C CA . VAL A 1 301 ? -31.370 24.229 36.286 1.00 41.50 301 VAL A CA 1
ATOM 2429 C C . VAL A 1 301 ? -30.262 24.391 35.232 1.00 41.50 301 VAL A C 1
ATOM 2431 O O . VAL A 1 301 ? -29.078 24.278 35.556 1.00 41.50 301 VAL A O 1
ATOM 2434 N N . PHE A 1 302 ? -30.676 24.703 34.003 1.00 40.16 302 PHE A N 1
ATOM 2435 C CA . PHE A 1 302 ? -29.927 25.566 33.088 1.00 40.16 302 PHE A CA 1
ATOM 2436 C C . PHE A 1 302 ? -30.483 26.986 33.201 1.00 40.16 302 PHE A C 1
ATOM 2438 O O . PHE A 1 302 ? -31.716 27.107 33.393 1.00 40.16 302 PHE A O 1
#

Mean predicted aligned error: 22.04 Å

Secondary structure (DSSP, 8-state):
-HHHHHHHHHHHHHHHHHHHHHHHHHHHHHHHHHHHHHHHHHHHHHHHHHHHSHHHHTTS-HHHHHHHHHHHHHHHHHHHHHHHHHHHHHHHHHHHTTSS--------TTHHHHHHHHHHHHHHHHHHHHHHHHHHHHHHHHHHHHHHHHHHHHHHHHHHHHHHHHHHHHHHHHHHHHHHHHHHHHHHHHHHHHHHHHHHTTS---------S----HHHHHHHHHHHHHHHT-TT-B-HHHHHHHHTTT-TT--HHHHHHHHHHTTTTEEEEEESSGGG-EEEEEE-TTGGGS--------

Foldseek 3Di:
DVVVVVVVVVVVVVVVVVVVVVVVVVVVVVVVVLVVLVVVLVVLLVVLVVCPPPVNVVVDDPVRNVVSVVVNVVSVVVNVVSVVVVVVVVVVVVVVVVPPDDDDDDDDDPVPVVVVVVVVVVVVVVVVVVVVVVVVVVVVVVVVVVVVVVVVVVVVVVVVVVVVVVVVVVVVVVVVVVVVVVVVVVVVVVVVVVVVVVVPVPDDDDDPPPDDDDDQDPVLVVLLVLLLVVQVVVQVFDALVVSQVVVCVVPVPDDSVVSVVSLVSPCQQKPWDFDDDDPPTDTGIHGNVPVVPDDDPDDDDD

Radius of gyration: 45.48 Å; Cα contacts (8 Å, |Δi|>4): 97; chains: 1; bounding box: 98×53×127 Å

Organism: NCBI:txid931172

Sequence (302 aa):
MIQSTYSHVRRLVAEKTKIEDELTAVKQKLHQQSTANAQHFMDIESVFNHAAAQKVWDHFTKAQRKHIDQWKRQTTDIKLQNLEDLLKERIEDEMEMDSEEMDSEKPHEESTEKNLELNEELAKVQEDKQKLQEEVEMLRNQLQATNNEMVSSKDENEKKITALSDTYQLMQQNYLETKKKLEETVKEKMASVSREIVSLDKQQGGGNCASASGAVTESEARLVSLIATFLNVHPLGASIDYICSYLVKMDRNINTRDVENLMMKFNTVFKEESTGIGATLEKKWIFYGYKFYTSPSSESVF